Protein AF-A0A2V8TYP2-F1 (afdb_monomer)

Secondary structure (DSSP, 8-state):
-EEEEEETTTEEEEEEEEE---EE-S-BTT-SS--B--S-TT-GGGG-EE-TT--SEEEEEEEEE------SSHHHHHHHSSEEEEEEEEEEPPPEE--EESS-SSS-TTSTTTPPPTTPPTT-EEPPPEEEEEEEEEEE---BTTTBEEEEEEEEESTT----B--B--EE---TTS--PPPSSPPBPS-B----EEEEEEEEE-

Mean predicted aligned error: 6.51 Å

Structure (mmCIF, N/CA/C/O backbone):
data_AF-A0A2V8TYP2-F1
#
_entry.id   AF-A0A2V8TYP2-F1
#
loop_
_atom_site.group_PDB
_atom_site.id
_atom_site.type_symbol
_atom_site.label_atom_id
_atom_site.label_alt_id
_atom_site.label_comp_id
_atom_site.label_asym_id
_atom_site.label_entity_id
_atom_site.label_seq_id
_atom_site.pdbx_PDB_ins_code
_atom_site.Cartn_x
_atom_site.Cartn_y
_atom_site.Cartn_z
_atom_site.occupancy
_atom_site.B_iso_or_equiv
_atom_site.auth_seq_id
_atom_site.auth_comp_id
_atom_site.auth_asym_id
_atom_site.auth_atom_id
_atom_site.pdbx_PDB_model_num
ATOM 1 N N . MET A 1 1 ? -15.768 2.324 -6.233 1.00 86.31 1 MET A N 1
ATOM 2 C CA . MET A 1 1 ? -16.896 1.769 -5.458 1.00 86.31 1 MET A CA 1
ATOM 3 C C . MET A 1 1 ? -16.623 2.028 -3.995 1.00 86.31 1 MET A C 1
ATOM 5 O O . MET A 1 1 ? -15.528 1.721 -3.548 1.00 86.31 1 MET A O 1
ATOM 9 N N . ASN A 1 2 ? -17.585 2.591 -3.272 1.00 93.00 2 ASN A N 1
ATOM 10 C CA . ASN A 1 2 ? -17.434 2.884 -1.850 1.00 93.00 2 ASN A CA 1
ATOM 11 C C . ASN A 1 2 ? -18.537 2.160 -1.080 1.00 93.00 2 ASN A C 1
ATOM 13 O O . ASN A 1 2 ? -19.684 2.130 -1.524 1.00 93.00 2 ASN A O 1
ATOM 17 N N . PHE A 1 3 ? -18.179 1.584 0.057 1.00 94.69 3 PHE A N 1
ATOM 18 C CA . PHE A 1 3 ? -19.072 0.902 0.976 1.00 94.69 3 PHE A CA 1
ATOM 19 C C . PHE A 1 3 ? -18.842 1.459 2.372 1.00 94.69 3 PHE A C 1
ATOM 21 O O . PHE A 1 3 ? -17.707 1.558 2.825 1.00 94.69 3 PHE A O 1
ATOM 28 N N . GLN A 1 4 ? -19.920 1.790 3.067 1.00 94.25 4 GLN A N 1
ATOM 29 C CA . GLN A 1 4 ? -19.863 2.189 4.461 1.00 94.25 4 GLN A CA 1
ATOM 30 C C . GLN A 1 4 ? -21.059 1.595 5.182 1.00 94.25 4 GLN A C 1
ATOM 32 O O . GLN A 1 4 ? -22.190 1.668 4.699 1.00 94.25 4 GLN A O 1
ATOM 37 N N . HIS A 1 5 ? -20.814 1.023 6.353 1.00 93.62 5 HIS A N 1
ATOM 38 C CA . HIS A 1 5 ? -21.872 0.486 7.184 1.00 93.62 5 HIS A CA 1
ATOM 39 C C . HIS A 1 5 ? -21.576 0.711 8.661 1.00 93.62 5 HIS A C 1
ATOM 41 O O . HIS A 1 5 ? -20.457 0.498 9.133 1.00 93.62 5 HIS A O 1
ATOM 47 N N . ARG A 1 6 ? -22.606 1.143 9.391 1.00 91.31 6 ARG A N 1
ATOM 48 C CA . ARG A 1 6 ? -22.563 1.385 10.830 1.00 91.31 6 ARG A CA 1
ATOM 49 C C . ARG A 1 6 ? -23.636 0.547 11.504 1.00 91.31 6 ARG A C 1
ATOM 51 O O . ARG A 1 6 ? -24.822 0.766 11.271 1.00 91.31 6 ARG A O 1
ATOM 58 N N . TRP A 1 7 ? -23.223 -0.372 12.364 1.00 91.25 7 TRP A N 1
ATOM 59 C CA . TRP A 1 7 ? -24.144 -1.130 13.202 1.00 91.25 7 TRP A CA 1
ATOM 60 C C . TRP A 1 7 ? -24.435 -0.359 14.489 1.00 91.25 7 TRP A C 1
ATOM 62 O O . TRP A 1 7 ? -23.586 0.364 15.011 1.00 91.25 7 TRP A O 1
ATOM 72 N N . SER A 1 8 ? -25.627 -0.561 15.049 1.00 80.44 8 SER A N 1
ATOM 73 C CA . SER A 1 8 ? -26.085 0.115 1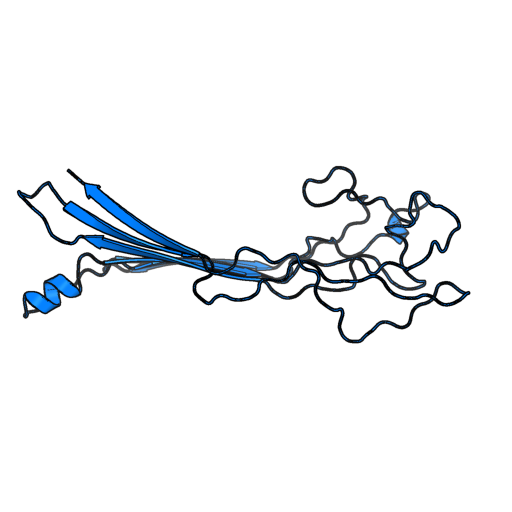6.271 1.00 80.44 8 SER A CA 1
ATOM 74 C C . SER A 1 8 ? -25.297 -0.244 17.537 1.00 80.44 8 SER A C 1
ATOM 76 O O . SER A 1 8 ? -25.424 0.451 18.535 1.00 80.44 8 SER A O 1
ATOM 78 N N . ARG A 1 9 ? -24.479 -1.304 17.509 1.00 83.50 9 ARG A N 1
ATOM 79 C CA . ARG A 1 9 ? -23.705 -1.809 18.661 1.00 83.50 9 ARG A CA 1
ATOM 80 C C . ARG A 1 9 ? -22.209 -1.484 18.589 1.00 83.50 9 ARG A C 1
ATOM 82 O O . ARG A 1 9 ? -21.388 -2.300 18.993 1.00 83.50 9 ARG A O 1
ATOM 89 N N . GLY A 1 10 ? -21.874 -0.327 18.016 1.00 83.75 10 GLY A N 1
ATOM 90 C CA . GLY A 1 10 ? -20.510 0.210 18.027 1.00 83.75 10 GLY A CA 1
ATOM 91 C C . GLY A 1 10 ? -19.549 -0.407 17.008 1.00 83.75 10 GLY A C 1
ATOM 92 O O . GLY A 1 10 ? -18.340 -0.371 17.201 1.00 83.75 10 GLY A O 1
ATOM 93 N N . TYR A 1 11 ? -20.063 -0.936 15.897 1.00 93.06 11 TYR A N 1
ATOM 94 C CA . TYR A 1 11 ? -19.236 -1.383 14.773 1.00 93.06 11 TYR A CA 1
ATOM 95 C C . TYR A 1 11 ? -19.391 -0.402 13.610 1.00 93.06 11 TYR A C 1
ATOM 97 O O . TYR A 1 11 ? -20.511 -0.045 13.232 1.00 93.06 11 TYR A O 1
ATOM 105 N N . LEU A 1 12 ? -18.279 0.017 13.020 1.00 95.25 12 LEU A N 1
ATOM 106 C CA . LEU A 1 12 ? -18.233 0.838 11.817 1.00 95.25 12 LEU A CA 1
ATOM 107 C C . LEU A 1 12 ? -17.219 0.232 10.856 1.00 95.25 12 LEU A C 1
ATOM 109 O O . LEU A 1 12 ? -16.080 0.010 11.246 1.00 95.25 12 LEU A O 1
ATOM 113 N N . ILE A 1 13 ? -17.614 0.016 9.606 1.00 96.38 13 ILE A N 1
ATOM 114 C CA . ILE A 1 13 ? -16.709 -0.390 8.528 1.00 96.38 13 ILE A CA 1
ATOM 115 C C . ILE A 1 13 ? -16.894 0.566 7.354 1.00 96.38 13 ILE A C 1
ATOM 117 O O . ILE A 1 13 ? -18.020 0.901 6.984 1.00 96.38 13 ILE A O 1
ATOM 121 N N . SER A 1 14 ? -15.783 0.986 6.763 1.00 97.38 14 SER A N 1
ATOM 122 C CA . SER A 1 14 ? -15.715 1.703 5.498 1.00 97.38 14 SER A CA 1
ATOM 123 C C . SER A 1 14 ? -14.713 1.005 4.583 1.00 97.38 14 SER A C 1
ATOM 125 O O . SER A 1 14 ? -13.660 0.554 5.028 1.00 97.38 14 SER A O 1
ATOM 127 N N . ALA A 1 15 ? -15.039 0.891 3.305 1.00 97.44 15 ALA A N 1
ATOM 128 C CA . ALA A 1 15 ? -14.164 0.326 2.295 1.00 97.44 15 ALA A CA 1
ATOM 129 C C . ALA A 1 15 ? -14.330 1.086 0.979 1.00 97.44 15 ALA A C 1
ATOM 131 O O . ALA A 1 15 ? -15.448 1.314 0.518 1.00 97.44 15 ALA A O 1
ATOM 132 N N . SER A 1 16 ? -13.214 1.429 0.350 1.00 97.88 16 SER A N 1
ATOM 133 C CA . SER A 1 16 ? -13.172 2.114 -0.937 1.00 97.88 16 SER A CA 1
ATOM 134 C C . SER A 1 16 ? -12.303 1.316 -1.891 1.00 97.88 16 SER A C 1
ATOM 136 O O . SER A 1 16 ? -11.118 1.117 -1.636 1.00 97.88 16 SER A O 1
ATOM 138 N N . TYR A 1 17 ? -12.898 0.863 -2.988 1.00 97.50 17 TYR A N 1
ATOM 139 C CA . TYR A 1 17 ? -12.209 0.179 -4.073 1.00 97.50 17 TYR A CA 1
ATOM 140 C C . TYR A 1 17 ? -12.184 1.057 -5.319 1.00 97.50 17 TYR A C 1
ATOM 142 O O . TYR A 1 17 ? -13.233 1.483 -5.813 1.00 97.50 17 TYR A O 1
ATOM 150 N N . THR A 1 18 ? -10.998 1.269 -5.865 1.00 97.38 18 THR A N 1
ATOM 151 C CA . THR A 1 18 ? -10.779 1.998 -7.107 1.00 97.38 18 THR A CA 1
ATOM 152 C C . THR A 1 18 ? -10.118 1.069 -8.108 1.00 97.38 18 THR A C 1
ATOM 154 O O . THR A 1 18 ? -9.107 0.433 -7.808 1.00 97.38 18 THR A O 1
ATOM 157 N N . TRP A 1 19 ? -10.698 1.026 -9.305 1.00 97.06 19 TRP A N 1
ATOM 158 C CA . TRP A 1 19 ? -10.029 0.506 -10.483 1.00 97.06 19 TRP A CA 1
ATOM 159 C C . TRP A 1 19 ? -9.635 1.676 -11.376 1.00 97.06 19 TRP A C 1
ATOM 161 O O . TRP A 1 19 ? -10.455 2.563 -11.627 1.00 97.06 19 TRP A O 1
ATOM 171 N N . SER A 1 20 ? -8.388 1.699 -11.823 1.00 95.62 20 SER A N 1
ATOM 172 C CA . SER A 1 20 ? -7.877 2.730 -12.723 1.00 95.62 20 SER A CA 1
ATOM 173 C C . SER A 1 20 ? -6.834 2.144 -13.667 1.00 95.62 20 SER A C 1
ATOM 175 O O . SER A 1 20 ? -6.385 1.014 -13.513 1.00 95.62 20 SER A O 1
ATOM 177 N N . HIS A 1 21 ? -6.465 2.892 -14.696 1.00 94.75 21 HIS A N 1
ATOM 178 C CA . HIS A 1 21 ? -5.318 2.550 -15.517 1.00 94.75 21 HIS A CA 1
ATOM 179 C C . HIS A 1 21 ? -4.696 3.841 -16.021 1.00 94.75 21 HIS A C 1
ATOM 181 O O . HIS A 1 21 ? -5.390 4.653 -16.636 1.00 94.75 21 HIS A O 1
ATOM 187 N N . SER A 1 22 ? -3.415 4.051 -15.731 1.00 92.00 22 SER A N 1
ATOM 188 C CA . SER A 1 22 ? -2.692 5.244 -16.159 1.00 92.00 22 SER A CA 1
ATOM 189 C C . SER A 1 22 ? -1.645 4.912 -17.216 1.00 92.00 22 SER A C 1
ATOM 191 O O . SER A 1 22 ? -0.834 3.995 -17.081 1.00 92.00 22 SER A O 1
ATOM 193 N N . ILE A 1 23 ? -1.678 5.711 -18.279 1.00 91.62 23 ILE A N 1
ATOM 194 C CA . ILE A 1 23 ? -0.730 5.721 -19.389 1.00 91.62 23 ILE A CA 1
ATOM 195 C C . ILE A 1 23 ? -0.120 7.120 -19.410 1.00 91.62 23 ILE A C 1
ATOM 197 O O . ILE A 1 23 ? -0.825 8.105 -19.190 1.00 91.62 23 ILE A O 1
ATOM 201 N N . SER A 1 24 ? 1.175 7.214 -19.671 1.00 87.81 24 SER A N 1
ATOM 202 C CA . SER A 1 24 ? 1.887 8.480 -19.809 1.00 87.81 24 SER A CA 1
ATOM 203 C C . SER A 1 24 ? 2.855 8.396 -20.996 1.00 87.81 24 SER A C 1
ATOM 205 O O . SER A 1 24 ? 3.262 7.315 -21.413 1.00 87.81 24 SER A O 1
ATOM 207 N N . ASP A 1 25 ? 3.189 9.550 -21.560 1.00 85.56 25 ASP A N 1
ATOM 208 C CA . ASP A 1 25 ? 4.255 9.770 -22.547 1.00 85.56 25 ASP A CA 1
ATOM 209 C C . ASP A 1 25 ? 5.163 10.947 -22.127 1.00 85.56 25 ASP A C 1
ATOM 211 O O . ASP A 1 25 ? 5.898 11.528 -22.932 1.00 85.56 25 ASP A O 1
ATOM 215 N N . ALA A 1 26 ? 5.013 11.382 -20.872 1.00 75.88 26 ALA A N 1
ATOM 216 C CA . ALA A 1 26 ? 5.687 12.536 -20.309 1.00 75.88 26 ALA A CA 1
ATOM 217 C C . ALA A 1 26 ? 6.990 12.119 -19.614 1.00 75.88 26 ALA A C 1
ATOM 219 O O . ALA A 1 26 ? 7.093 10.966 -19.179 1.00 75.88 26 ALA A O 1
ATOM 220 N N . PRO A 1 27 ? 7.966 13.041 -19.506 1.00 68.94 27 PRO A N 1
ATOM 221 C CA . PRO A 1 27 ? 9.117 12.856 -18.638 1.00 68.94 27 PRO A CA 1
ATOM 222 C C . PRO A 1 27 ? 8.655 12.901 -17.185 1.00 68.94 27 PRO A C 1
ATOM 224 O O . PRO A 1 27 ? 7.922 13.817 -16.812 1.00 68.94 27 PRO A O 1
ATOM 227 N N . ASP A 1 28 ? 9.165 12.000 -16.356 1.00 69.94 28 ASP A N 1
ATOM 228 C CA . ASP A 1 28 ? 8.983 12.054 -14.905 1.00 69.94 28 ASP A CA 1
ATOM 229 C C . ASP A 1 28 ? 10.160 12.823 -14.277 1.00 69.94 28 ASP A C 1
ATOM 231 O O . ASP A 1 28 ? 10.821 12.343 -13.363 1.00 69.94 28 ASP A O 1
ATOM 235 N N . VAL A 1 29 ? 10.476 14.009 -14.817 1.00 57.53 29 VAL A N 1
ATOM 236 C CA . VAL A 1 29 ? 11.567 14.894 -14.358 1.00 57.53 29 VAL A CA 1
ATOM 237 C C . VAL A 1 29 ? 11.002 15.886 -13.339 1.00 57.53 29 VAL A C 1
ATOM 239 O O . VAL A 1 29 ? 10.007 16.554 -13.617 1.00 57.53 29 VAL A O 1
ATOM 242 N N . ASN A 1 30 ? 11.644 16.019 -12.173 1.00 58.16 30 ASN A N 1
ATOM 243 C CA . ASN A 1 30 ? 11.176 16.832 -11.033 1.00 58.16 30 ASN A CA 1
ATOM 244 C C . ASN A 1 30 ? 9.807 16.425 -10.448 1.00 58.16 30 ASN A C 1
ATOM 246 O O . ASN A 1 30 ? 9.101 17.266 -9.885 1.00 58.16 30 ASN A O 1
ATOM 250 N N . SER A 1 31 ? 9.413 15.156 -10.564 1.00 63.22 31 SER A N 1
ATOM 251 C CA . SER A 1 31 ? 8.238 14.656 -9.845 1.00 63.22 31 SER A CA 1
ATOM 252 C C . SER A 1 31 ? 8.618 14.255 -8.411 1.00 63.22 31 SER A C 1
ATOM 254 O O . SER A 1 31 ? 9.772 13.936 -8.131 1.00 63.22 31 SER A O 1
ATOM 256 N N . PHE A 1 32 ? 7.655 14.273 -7.482 1.00 57.03 32 PHE A N 1
ATOM 257 C CA . PHE A 1 32 ? 7.886 13.821 -6.099 1.00 57.03 32 PHE A CA 1
ATOM 258 C C . PHE A 1 32 ? 8.288 12.340 -6.015 1.00 57.03 32 PHE A C 1
ATOM 260 O O . PHE A 1 32 ? 8.939 11.937 -5.056 1.00 57.03 32 PHE A O 1
ATOM 267 N N . GLU A 1 33 ? 7.892 11.546 -7.010 1.00 54.97 33 GLU A N 1
ATOM 268 C CA . GLU A 1 33 ? 8.074 10.094 -7.045 1.00 54.97 33 GLU A CA 1
ATOM 269 C C . GLU A 1 33 ? 9.351 9.702 -7.822 1.00 54.97 33 GLU A C 1
ATOM 271 O O . GLU A 1 33 ? 10.007 8.727 -7.461 1.00 54.97 33 GLU A O 1
ATOM 276 N N . GLN A 1 34 ? 9.745 10.468 -8.857 1.00 62.59 34 GLN A N 1
ATOM 277 C CA . GLN A 1 34 ? 10.917 10.206 -9.707 1.00 62.59 34 GLN A CA 1
ATOM 278 C C . GLN A 1 34 ? 11.522 11.443 -10.397 1.00 62.59 34 GLN A C 1
ATOM 280 O O . GLN A 1 34 ? 10.891 12.491 -10.542 1.00 62.59 34 GLN A O 1
ATOM 285 N N . ASN A 1 35 ? 12.767 11.277 -10.860 1.00 67.88 35 ASN A N 1
ATOM 286 C CA . ASN A 1 35 ? 13.482 12.233 -11.702 1.00 67.88 35 ASN A CA 1
ATOM 287 C C . ASN A 1 35 ? 14.133 11.529 -12.909 1.00 67.88 35 ASN A C 1
ATOM 289 O O . ASN A 1 35 ? 15.358 11.412 -12.979 1.00 67.88 35 ASN A O 1
ATOM 293 N N . LEU A 1 36 ? 13.314 10.991 -13.816 1.00 71.75 36 LEU A N 1
ATOM 294 C CA . LEU A 1 36 ? 13.760 10.235 -14.991 1.00 71.75 36 LEU A CA 1
ATOM 295 C C . LEU A 1 36 ? 13.442 10.981 -16.293 1.00 71.75 36 LEU A C 1
ATOM 297 O O . LEU A 1 36 ? 12.315 11.420 -16.524 1.00 71.75 36 LEU A O 1
ATOM 301 N N . ALA A 1 37 ? 14.453 11.107 -17.155 1.00 75.38 37 ALA A N 1
ATOM 302 C CA . ALA A 1 37 ? 14.307 11.670 -18.492 1.00 75.38 37 ALA A CA 1
ATOM 303 C C . ALA A 1 37 ? 13.577 10.704 -19.446 1.00 75.38 37 ALA A C 1
ATOM 305 O O . ALA A 1 37 ? 13.492 9.502 -19.200 1.00 75.38 37 ALA A O 1
ATOM 306 N N . ILE A 1 38 ? 13.067 11.249 -20.551 1.00 77.81 38 ILE A N 1
ATOM 307 C CA . ILE A 1 38 ? 12.591 10.473 -21.707 1.00 77.81 38 ILE A CA 1
ATOM 308 C C . ILE A 1 38 ? 13.817 9.917 -22.447 1.00 77.81 38 ILE A C 1
ATOM 310 O O . ILE A 1 38 ? 14.833 10.606 -22.541 1.00 77.81 38 ILE A O 1
ATOM 314 N N . GLU A 1 39 ? 13.731 8.689 -22.963 1.00 79.81 39 GLU A N 1
ATOM 315 C CA . GLU A 1 39 ? 14.832 8.045 -23.692 1.00 79.81 39 GLU A CA 1
ATOM 316 C C . GLU A 1 39 ? 15.055 8.704 -25.058 1.00 79.81 39 GLU A C 1
ATOM 318 O O . GLU A 1 39 ? 16.195 8.951 -25.449 1.00 79.81 39 GLU A O 1
ATOM 323 N N . ASP A 1 40 ? 13.970 9.016 -25.774 1.00 78.56 40 ASP A N 1
ATOM 324 C CA . ASP A 1 40 ? 14.010 9.694 -27.073 1.00 78.56 40 ASP A CA 1
ATOM 325 C C . ASP A 1 40 ? 13.347 11.090 -27.016 1.00 78.56 40 ASP A C 1
ATOM 327 O O . ASP A 1 40 ? 12.118 11.208 -27.111 1.00 78.56 40 ASP A O 1
ATOM 331 N N . PRO A 1 41 ? 14.131 12.183 -26.926 1.00 75.56 41 PRO A N 1
ATOM 332 C CA . PRO A 1 41 ? 13.588 13.539 -26.871 1.00 75.56 41 PRO A CA 1
ATOM 333 C C . PRO A 1 41 ? 12.965 13.993 -28.199 1.00 75.56 41 PRO A C 1
ATOM 335 O O . PRO A 1 41 ? 12.236 14.985 -28.223 1.00 75.56 41 PRO A O 1
ATOM 338 N N . THR A 1 42 ? 13.229 13.294 -29.309 1.00 81.50 42 THR A N 1
ATOM 339 C CA . THR A 1 42 ? 12.709 13.663 -30.633 1.00 81.50 42 THR A CA 1
ATOM 340 C C . THR A 1 42 ? 11.259 13.228 -30.832 1.00 81.50 42 THR A C 1
ATOM 342 O O . THR A 1 42 ? 10.553 13.797 -31.665 1.00 81.50 42 THR A O 1
ATOM 345 N N . SER A 1 43 ? 10.778 12.247 -30.058 1.00 83.00 43 SER A N 1
ATOM 346 C CA . SER A 1 43 ? 9.408 11.750 -30.169 1.00 83.00 43 SER A CA 1
ATOM 347 C C . SER A 1 43 ? 8.907 11.123 -28.868 1.00 83.00 43 SER A C 1
ATOM 349 O O . SER A 1 43 ? 9.079 9.930 -28.625 1.00 83.00 43 SER A O 1
ATOM 351 N N . ARG A 1 44 ? 8.111 11.886 -28.113 1.00 81.00 44 ARG A N 1
ATOM 352 C CA . ARG A 1 44 ? 7.447 11.431 -26.875 1.00 81.00 44 ARG A CA 1
ATOM 353 C C . ARG A 1 44 ? 6.573 10.191 -27.048 1.00 81.00 44 ARG A C 1
ATOM 355 O O . ARG A 1 44 ? 6.486 9.361 -26.152 1.00 81.00 44 ARG A O 1
ATOM 362 N N . LEU A 1 45 ? 5.961 10.026 -28.222 1.00 84.75 45 LEU A N 1
ATOM 363 C CA . LEU A 1 45 ? 5.105 8.873 -28.514 1.00 84.75 45 LEU A CA 1
ATOM 364 C C . LEU A 1 45 ? 5.856 7.534 -28.468 1.00 84.75 45 LEU A C 1
ATOM 366 O O . LEU A 1 45 ? 5.214 6.503 -28.293 1.00 84.75 45 LEU A O 1
ATOM 370 N N . ARG A 1 46 ? 7.191 7.537 -28.600 1.00 81.19 46 ARG A N 1
ATOM 371 C CA . ARG A 1 46 ? 8.017 6.325 -28.473 1.00 81.19 46 ARG A CA 1
ATOM 372 C C . ARG A 1 46 ? 8.112 5.833 -27.033 1.00 81.19 46 ARG A C 1
ATOM 374 O O . ARG A 1 46 ? 8.226 4.633 -26.821 1.00 81.19 46 ARG A O 1
ATOM 381 N N . ASP A 1 47 ? 7.969 6.743 -26.074 1.00 81.81 47 ASP A N 1
ATOM 382 C CA . ASP A 1 47 ? 7.938 6.437 -24.645 1.00 81.81 47 ASP A CA 1
ATOM 383 C C . ASP A 1 47 ? 6.511 6.426 -24.080 1.00 81.81 47 ASP A C 1
ATOM 385 O O . ASP A 1 47 ? 6.321 6.338 -22.866 1.00 81.81 47 ASP A O 1
ATOM 389 N N . ARG A 1 48 ? 5.488 6.457 -24.951 1.00 89.31 48 ARG A N 1
ATOM 390 C CA . ARG A 1 48 ? 4.098 6.271 -24.537 1.00 89.31 48 ARG A CA 1
ATOM 391 C C . ARG A 1 48 ? 3.898 4.843 -24.054 1.00 89.31 48 ARG A C 1
ATOM 393 O O . ARG A 1 48 ? 3.919 3.891 -24.832 1.00 89.31 48 ARG A O 1
ATOM 400 N N . GLY A 1 49 ? 3.596 4.711 -22.777 1.00 89.38 49 GLY A N 1
ATOM 401 C CA . GLY A 1 49 ? 3.338 3.431 -22.155 1.00 89.38 49 GLY A CA 1
ATOM 402 C C . GLY A 1 49 ? 2.561 3.598 -20.871 1.00 89.38 49 GLY A C 1
ATOM 403 O O . GLY A 1 49 ? 2.015 4.655 -20.562 1.00 89.38 49 GLY A O 1
ATOM 404 N N . ASN A 1 50 ? 2.532 2.522 -20.115 1.00 91.62 50 ASN A N 1
ATOM 405 C CA . ASN A 1 50 ? 2.149 2.556 -18.722 1.00 91.62 50 ASN A CA 1
ATOM 406 C C . ASN A 1 50 ? 2.839 3.708 -17.964 1.00 91.62 50 ASN A C 1
ATOM 408 O O . ASN A 1 50 ? 3.929 4.147 -18.331 1.00 91.62 50 ASN A O 1
ATOM 412 N N . SER A 1 51 ? 2.170 4.239 -16.945 1.00 88.56 51 SER A N 1
ATOM 413 C CA . SER A 1 51 ? 2.800 5.153 -15.990 1.00 88.56 51 SER A CA 1
ATOM 414 C C . SER A 1 51 ? 3.384 4.360 -14.827 1.00 88.56 51 SER A C 1
ATOM 416 O O . SER A 1 51 ? 2.814 3.348 -14.417 1.00 88.56 51 SER A O 1
ATOM 418 N N . ILE A 1 52 ? 4.473 4.849 -14.244 1.00 85.62 52 ILE A N 1
ATOM 419 C CA . ILE A 1 52 ? 5.131 4.171 -13.132 1.00 85.62 52 ILE A CA 1
ATOM 420 C C . ILE A 1 52 ? 4.216 3.961 -11.911 1.00 85.62 52 ILE A C 1
ATOM 422 O O . ILE A 1 52 ? 4.209 2.888 -11.312 1.00 85.62 52 ILE A O 1
ATOM 426 N N . VAL A 1 53 ? 3.338 4.924 -11.617 1.00 86.81 53 VAL A N 1
ATOM 427 C CA . VAL A 1 53 ? 2.358 4.869 -10.511 1.00 86.81 53 VAL A CA 1
ATOM 428 C C . VAL A 1 53 ? 1.033 4.198 -10.900 1.00 86.81 53 VAL A C 1
ATOM 430 O O . VAL A 1 53 ? -0.000 4.371 -10.248 1.00 86.81 53 VAL A O 1
ATOM 433 N N . ASN A 1 54 ? 1.006 3.455 -12.006 1.00 91.62 54 ASN A N 1
ATOM 434 C CA . ASN A 1 54 ? -0.186 2.739 -12.442 1.00 91.62 54 ASN A CA 1
ATOM 435 C C . ASN A 1 54 ? -0.480 1.559 -11.512 1.00 91.62 54 ASN A C 1
ATOM 437 O O . ASN A 1 54 ? 0.086 0.469 -11.662 1.00 91.62 54 ASN A O 1
ATOM 441 N N . ARG A 1 55 ? -1.429 1.764 -10.596 1.00 93.31 55 ARG A N 1
ATOM 442 C CA . ARG A 1 55 ? -1.961 0.755 -9.671 1.00 93.31 55 ARG A CA 1
ATOM 443 C C . ARG A 1 55 ? -3.409 0.426 -10.039 1.00 93.31 55 ARG A C 1
ATOM 445 O O . ARG A 1 55 ? -4.318 1.088 -9.539 1.00 93.31 55 ARG A O 1
ATOM 452 N N . PRO A 1 56 ? -3.662 -0.587 -10.894 1.00 95.31 56 PRO A N 1
ATOM 453 C CA . PRO A 1 56 ? -4.997 -0.773 -11.438 1.00 95.31 56 PRO A CA 1
ATOM 454 C C . PRO A 1 56 ? -6.050 -1.198 -10.436 1.00 95.31 56 PRO A C 1
ATOM 456 O O . PRO A 1 56 ? -7.235 -1.065 -10.709 1.00 95.31 56 PRO A O 1
ATOM 459 N N . GLN A 1 57 ? -5.636 -1.742 -9.297 1.00 97.31 57 GLN A N 1
ATOM 460 C CA . GLN A 1 57 ? -6.529 -2.110 -8.215 1.00 97.31 57 GLN A CA 1
ATOM 461 C C . GLN A 1 57 ? -6.009 -1.488 -6.930 1.00 97.31 57 GLN A C 1
ATOM 463 O O . GLN A 1 57 ? -4.865 -1.727 -6.546 1.00 97.31 57 GLN A O 1
ATOM 468 N N . ALA A 1 58 ? -6.854 -0.713 -6.262 1.00 96.88 58 ALA A N 1
ATOM 469 C CA . ALA A 1 58 ? -6.553 -0.134 -4.964 1.00 96.88 58 ALA A CA 1
ATOM 470 C C . ALA A 1 58 ? -7.771 -0.268 -4.051 1.00 96.88 58 ALA A C 1
ATOM 472 O O . ALA A 1 58 ? -8.871 0.154 -4.400 1.00 96.88 58 ALA A O 1
ATOM 473 N N . LEU A 1 59 ? -7.567 -0.869 -2.886 1.00 97.69 59 LEU A N 1
ATOM 474 C CA . LEU A 1 59 ? -8.563 -1.099 -1.855 1.00 97.69 59 LEU A CA 1
ATOM 475 C C . LEU A 1 59 ? -8.062 -0.492 -0.547 1.00 97.69 59 LEU A C 1
ATOM 477 O O . LEU A 1 59 ? -7.045 -0.919 -0.002 1.00 97.69 59 LEU A O 1
ATOM 481 N N . THR A 1 60 ? -8.818 0.464 -0.024 1.00 97.69 60 THR A N 1
ATOM 482 C CA . THR A 1 60 ? -8.613 1.007 1.318 1.00 97.69 60 THR A CA 1
ATOM 483 C C . THR A 1 60 ? -9.760 0.560 2.206 1.00 97.69 60 THR A C 1
ATOM 485 O O . THR A 1 60 ? -10.920 0.717 1.833 1.00 97.69 60 THR A O 1
ATOM 488 N N . ILE A 1 61 ? -9.451 0.014 3.378 1.00 97.50 61 ILE A N 1
ATOM 489 C CA . ILE A 1 61 ? -10.434 -0.422 4.374 1.00 97.50 61 ILE A CA 1
ATOM 490 C C . ILE A 1 61 ? -10.149 0.304 5.684 1.00 97.50 61 ILE A C 1
ATOM 492 O O . ILE A 1 61 ? -8.999 0.417 6.097 1.00 97.50 61 ILE A O 1
ATOM 496 N N . SER A 1 62 ? -11.195 0.757 6.364 1.00 97.62 62 SER A N 1
ATOM 497 C CA . SER A 1 62 ? -11.126 1.188 7.753 1.00 97.62 62 SER A CA 1
ATOM 498 C C . SER A 1 62 ? -12.256 0.564 8.561 1.00 97.62 62 SER A C 1
ATOM 500 O O . SER A 1 62 ? -13.387 0.432 8.096 1.00 97.62 62 SER A O 1
ATOM 502 N N . SER A 1 63 ? -11.950 0.140 9.780 1.00 97.19 63 SER A N 1
ATOM 503 C CA . SER A 1 63 ? -12.926 -0.441 10.696 1.00 97.19 63 SER A CA 1
ATOM 504 C C . SER A 1 63 ? -12.681 0.064 12.105 1.00 97.19 63 SER A C 1
ATOM 506 O O . SER A 1 63 ? -11.532 0.187 12.517 1.00 97.19 63 SER A O 1
ATOM 508 N N . VAL A 1 64 ? -13.754 0.342 12.839 1.00 97.12 64 VAL A N 1
ATOM 509 C CA . VAL A 1 64 ? -13.730 0.625 14.275 1.00 97.12 64 VAL A CA 1
ATOM 510 C C . VAL A 1 64 ? -14.741 -0.290 14.948 1.00 97.12 64 VAL A C 1
ATOM 512 O O . VAL A 1 64 ? -15.921 -0.306 14.594 1.00 97.12 64 VAL A O 1
ATOM 515 N N . ILE A 1 65 ? -14.262 -1.068 15.911 1.00 96.50 65 ILE A N 1
ATOM 516 C CA . ILE A 1 65 ? -15.015 -2.082 16.638 1.00 96.50 65 ILE A CA 1
ATOM 517 C C . ILE A 1 65 ? -14.983 -1.717 18.120 1.00 96.50 65 ILE A C 1
ATOM 519 O O . ILE A 1 65 ? -13.966 -1.903 18.783 1.00 96.50 65 ILE A O 1
ATOM 523 N N . ALA A 1 66 ? -16.100 -1.209 18.627 1.00 95.69 66 ALA A N 1
ATOM 524 C CA . ALA A 1 66 ? -16.293 -0.785 20.007 1.00 95.69 66 ALA A CA 1
ATOM 525 C C . ALA A 1 66 ? -17.580 -1.416 20.574 1.00 95.69 66 ALA A C 1
ATOM 527 O O . ALA A 1 66 ? -18.624 -0.768 20.598 1.00 95.69 66 ALA A O 1
ATOM 528 N N . PRO A 1 67 ? -17.555 -2.708 20.950 1.00 92.12 67 PRO A N 1
ATOM 529 C CA . PRO A 1 67 ? -18.758 -3.441 21.325 1.00 92.12 67 PRO A CA 1
ATOM 530 C C . PRO A 1 67 ? -19.443 -2.864 22.567 1.00 92.12 67 PRO A C 1
ATOM 532 O O . PRO A 1 67 ? -18.807 -2.625 23.593 1.00 92.12 67 PRO A O 1
ATOM 535 N N . GLU A 1 68 ? -20.768 -2.763 22.485 1.00 91.19 68 GLU A N 1
ATOM 536 C CA . GLU A 1 68 ? -21.651 -2.470 23.614 1.00 91.19 68 GLU A CA 1
ATOM 537 C C . GLU A 1 68 ? -22.577 -3.666 23.868 1.00 91.19 68 GLU A C 1
ATOM 539 O O . GLU A 1 68 ? -23.542 -3.911 23.133 1.00 91.19 68 GLU A O 1
ATOM 544 N N . VAL A 1 69 ? -22.269 -4.450 24.903 1.00 91.69 69 VAL A N 1
ATOM 545 C CA . VAL A 1 69 ? -23.003 -5.673 25.260 1.00 91.69 69 VAL A CA 1
ATOM 546 C C . VAL A 1 69 ? -23.491 -5.633 26.702 1.00 91.69 69 VAL A C 1
ATOM 548 O O . VAL A 1 69 ? -22.882 -5.010 27.567 1.00 91.69 69 VAL A O 1
ATOM 551 N N . LYS A 1 70 ? -24.600 -6.328 26.969 1.00 92.81 70 LYS A N 1
ATOM 552 C CA . LYS A 1 70 ? -25.126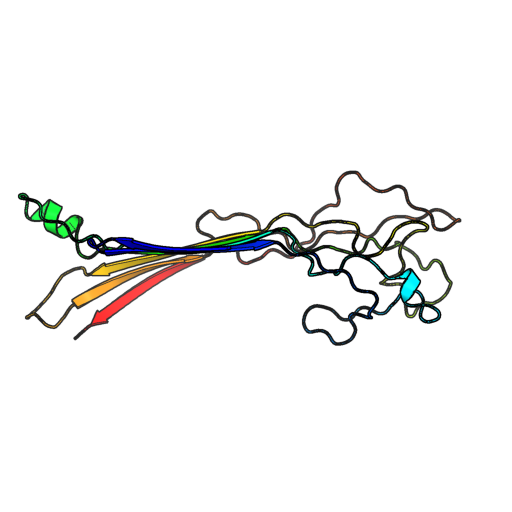 -6.549 28.320 1.00 92.81 70 LYS A CA 1
ATOM 553 C C . LYS A 1 70 ? -25.041 -8.038 28.627 1.00 92.81 70 LYS A C 1
ATOM 555 O O . LYS A 1 70 ? -25.743 -8.825 28.000 1.00 92.81 70 LYS A O 1
ATOM 560 N N . LEU A 1 71 ? -24.157 -8.403 29.550 1.00 93.38 71 LEU A N 1
ATOM 561 C CA . LEU A 1 71 ? -23.968 -9.776 30.021 1.00 93.38 71 LEU A CA 1
ATOM 562 C C . LEU A 1 71 ? -24.309 -9.870 31.512 1.00 93.38 71 LEU A C 1
ATOM 564 O O . LEU A 1 71 ? -23.981 -8.960 32.274 1.00 93.38 71 LEU A O 1
ATOM 568 N N . ASP A 1 72 ? -24.900 -10.989 31.935 1.00 95.62 72 ASP A N 1
ATOM 569 C CA . ASP A 1 72 ? -25.314 -11.202 33.332 1.00 95.62 72 ASP A CA 1
ATOM 570 C C . ASP A 1 72 ? -24.116 -11.291 34.291 1.00 95.62 72 ASP A C 1
ATOM 572 O O . ASP A 1 72 ? -24.158 -10.826 35.432 1.00 95.62 72 ASP A O 1
ATOM 576 N N . ASN A 1 73 ? -22.999 -11.855 33.821 1.00 94.56 73 ASN A N 1
ATOM 577 C CA . ASN A 1 73 ? -21.766 -11.925 34.594 1.00 94.56 73 ASN A CA 1
ATOM 578 C C . ASN A 1 73 ? -21.029 -10.579 34.543 1.00 94.56 73 ASN A C 1
ATOM 580 O O . ASN A 1 73 ? -20.508 -10.188 33.498 1.00 94.56 73 ASN A O 1
ATOM 584 N N . ARG A 1 74 ? -20.909 -9.910 35.698 1.00 90.00 74 ARG A N 1
ATOM 585 C CA . ARG A 1 74 ? -20.224 -8.612 35.835 1.00 90.00 74 ARG A CA 1
ATOM 586 C C . ARG A 1 74 ? -18.797 -8.607 35.286 1.00 90.00 74 ARG A C 1
ATOM 588 O O . ARG A 1 74 ? -18.406 -7.631 34.649 1.00 90.00 74 ARG A O 1
ATOM 595 N N . PHE A 1 75 ? -18.028 -9.669 35.521 1.00 89.25 75 PHE A N 1
ATOM 596 C CA . PHE A 1 75 ? -16.650 -9.763 35.039 1.00 89.25 75 PHE A CA 1
ATOM 597 C C . PHE A 1 75 ? -16.605 -9.854 33.512 1.00 89.25 75 PHE A C 1
ATOM 599 O O . PHE A 1 75 ? -15.901 -9.076 32.871 1.00 89.25 75 PHE A O 1
ATOM 606 N N . LEU A 1 76 ? -17.413 -10.740 32.919 1.00 92.06 76 LEU A N 1
ATOM 607 C CA . LEU A 1 76 ? -17.493 -10.874 31.461 1.00 92.06 76 LEU A CA 1
ATOM 608 C C . LEU A 1 76 ? -18.045 -9.605 30.808 1.00 92.06 76 LEU A C 1
ATOM 610 O O . LEU A 1 76 ? -17.528 -9.176 29.782 1.00 92.06 76 LEU A O 1
ATOM 614 N N . ASN A 1 77 ? -19.033 -8.961 31.432 1.00 91.88 77 ASN A N 1
ATOM 615 C CA . ASN A 1 77 ? -19.579 -7.690 30.972 1.00 91.88 77 ASN A CA 1
ATOM 616 C C . ASN A 1 77 ? -18.493 -6.604 30.924 1.00 91.88 77 ASN A C 1
ATOM 618 O O . ASN A 1 77 ? -18.365 -5.889 29.935 1.00 91.88 77 ASN A O 1
ATOM 622 N N . ARG A 1 78 ? -17.656 -6.508 31.963 1.00 88.00 78 ARG A N 1
ATOM 623 C CA . ARG A 1 78 ? -16.532 -5.559 32.024 1.00 88.00 78 ARG A CA 1
ATOM 624 C C . ARG A 1 78 ? -15.416 -5.900 31.035 1.00 88.00 78 ARG A C 1
ATOM 626 O O . ARG A 1 78 ? -14.730 -4.997 30.558 1.00 88.00 78 ARG A O 1
ATOM 633 N N . LEU A 1 79 ? -15.179 -7.185 30.782 1.00 89.50 79 LEU A N 1
ATOM 634 C CA . LEU A 1 79 ? -14.160 -7.633 29.840 1.00 89.50 79 LEU A CA 1
ATOM 635 C C . LEU A 1 79 ? -14.579 -7.352 28.398 1.00 89.50 79 LEU A C 1
ATOM 637 O O . LEU A 1 79 ? -13.741 -6.896 27.628 1.00 89.50 79 LEU A O 1
ATOM 641 N N . ALA A 1 80 ? -15.848 -7.591 28.062 1.00 90.81 80 ALA A N 1
ATOM 642 C CA . ALA A 1 80 ? -16.387 -7.421 26.718 1.00 90.81 80 ALA A CA 1
ATOM 643 C C . ALA A 1 80 ? -16.574 -5.948 26.320 1.00 90.81 80 ALA A C 1
ATOM 645 O O . ALA A 1 80 ? -16.308 -5.598 25.174 1.00 90.81 80 ALA A O 1
ATOM 646 N N . ASN A 1 81 ? -16.978 -5.088 27.257 1.00 92.12 81 ASN A N 1
ATOM 647 C CA . ASN A 1 81 ? -17.106 -3.647 27.026 1.00 92.12 81 ASN A CA 1
ATOM 648 C C . ASN A 1 81 ? -15.766 -2.907 27.222 1.00 92.12 81 ASN A C 1
ATOM 650 O O . ASN A 1 81 ? -14.798 -3.474 27.734 1.00 92.12 81 ASN A O 1
ATOM 654 N N . ASP A 1 82 ? -15.732 -1.625 26.839 1.00 93.62 82 ASP A N 1
ATOM 655 C CA . ASP A 1 82 ? -14.575 -0.716 26.955 1.00 93.62 82 ASP A CA 1
ATOM 656 C C . ASP A 1 82 ? -13.348 -1.093 26.120 1.00 93.62 82 ASP A C 1
ATOM 658 O O . ASP A 1 82 ? -12.236 -0.632 26.394 1.00 93.62 82 ASP A O 1
ATOM 662 N N . ASN A 1 83 ? -13.557 -1.915 25.098 1.00 95.25 83 ASN A N 1
ATOM 663 C CA . ASN A 1 83 ? -12.569 -2.224 24.080 1.00 95.25 83 ASN A CA 1
ATOM 664 C C . ASN A 1 83 ? -12.889 -1.420 22.831 1.00 95.25 83 ASN A C 1
ATOM 666 O O . ASN A 1 83 ? -14.042 -1.360 22.422 1.00 95.25 83 ASN A O 1
ATOM 670 N N . GLU A 1 84 ? -11.865 -0.874 22.201 1.00 96.25 84 GLU A N 1
ATOM 671 C CA . GLU A 1 84 ? -11.949 -0.265 20.887 1.00 96.25 84 GLU A CA 1
ATOM 672 C C . GLU A 1 84 ? -10.815 -0.831 20.039 1.00 96.25 84 GLU A C 1
ATOM 674 O O . GLU A 1 84 ? -9.641 -0.716 20.391 1.00 96.25 84 GLU A O 1
ATOM 679 N N . LEU A 1 85 ? -11.166 -1.474 18.933 1.00 97.31 85 LEU A N 1
ATOM 680 C CA . LEU A 1 85 ? -10.222 -1.970 17.945 1.00 97.31 85 LEU A CA 1
ATOM 681 C C . LEU A 1 85 ? -10.442 -1.208 16.642 1.00 97.31 85 LEU A C 1
ATOM 683 O O . LEU A 1 85 ? -11.483 -1.349 16.004 1.00 97.31 85 LEU A O 1
ATOM 687 N N . ALA A 1 86 ? -9.453 -0.420 16.248 1.00 97.88 86 ALA A N 1
ATOM 688 C CA . ALA A 1 86 ? -9.386 0.217 14.949 1.00 97.88 86 ALA A CA 1
ATOM 689 C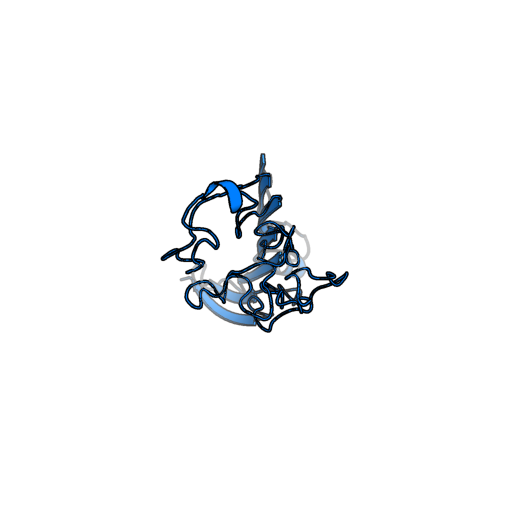 C . ALA A 1 86 ? -8.466 -0.585 14.021 1.00 97.88 86 ALA A C 1
ATOM 691 O O . ALA A 1 86 ? -7.398 -1.042 14.429 1.00 97.88 86 ALA A O 1
ATOM 692 N N . ILE A 1 87 ? -8.882 -0.755 12.770 1.00 97.62 87 ILE A N 1
ATOM 693 C CA . ILE A 1 87 ? -8.133 -1.449 11.721 1.00 97.62 87 ILE A CA 1
ATOM 694 C C . ILE A 1 87 ? -8.088 -0.536 10.503 1.00 97.62 87 ILE A C 1
ATOM 696 O O . ILE A 1 87 ? -9.116 0.014 10.105 1.00 97.62 87 ILE A O 1
ATOM 700 N N . LEU A 1 88 ? -6.914 -0.411 9.896 1.00 97.75 88 LEU A N 1
ATOM 701 C CA . LEU A 1 88 ? -6.698 0.281 8.633 1.00 97.75 88 LEU A CA 1
ATOM 702 C C . LEU A 1 88 ? -5.991 -0.671 7.672 1.00 97.75 88 LEU A C 1
ATOM 704 O O . LEU A 1 88 ? -5.005 -1.302 8.029 1.00 97.75 88 LEU A O 1
ATOM 708 N N . GLY A 1 89 ? -6.509 -0.800 6.458 1.00 97.25 89 GLY A N 1
ATOM 709 C CA . GLY A 1 89 ? -5.941 -1.643 5.415 1.00 97.25 89 GLY A CA 1
ATOM 710 C C . GLY A 1 89 ? -5.707 -0.844 4.143 1.00 97.25 89 GLY A C 1
ATOM 711 O O . GLY A 1 89 ? -6.609 -0.147 3.683 1.00 97.25 89 GLY A O 1
ATOM 712 N N . ASN A 1 90 ? -4.523 -0.982 3.555 1.00 96.12 90 ASN A N 1
ATOM 713 C CA . ASN A 1 90 ? -4.201 -0.538 2.207 1.00 96.12 90 ASN A CA 1
ATOM 714 C C . ASN A 1 90 ? -3.714 -1.748 1.405 1.00 96.12 90 ASN A C 1
ATOM 716 O O . ASN A 1 90 ? -2.670 -2.329 1.699 1.00 96.12 90 ASN A O 1
ATOM 720 N N . ILE A 1 91 ? -4.510 -2.150 0.420 1.00 97.06 91 ILE A N 1
ATOM 721 C CA . ILE A 1 91 ? -4.230 -3.291 -0.445 1.00 97.06 91 ILE A CA 1
ATOM 722 C C . ILE A 1 91 ? -4.251 -2.783 -1.877 1.00 97.06 91 ILE A C 1
ATOM 724 O O . ILE A 1 91 ? -5.276 -2.289 -2.342 1.00 97.06 91 ILE A O 1
ATOM 728 N N . SER A 1 92 ? -3.137 -2.873 -2.590 1.00 96.75 92 SER A N 1
ATOM 729 C CA . SER A 1 92 ? -3.058 -2.335 -3.948 1.00 96.75 92 SER A CA 1
ATOM 730 C C . SER A 1 92 ? -2.125 -3.128 -4.852 1.00 96.75 92 SER A C 1
ATOM 732 O O . SER A 1 92 ? -1.247 -3.861 -4.396 1.00 96.75 92 SER A O 1
ATOM 734 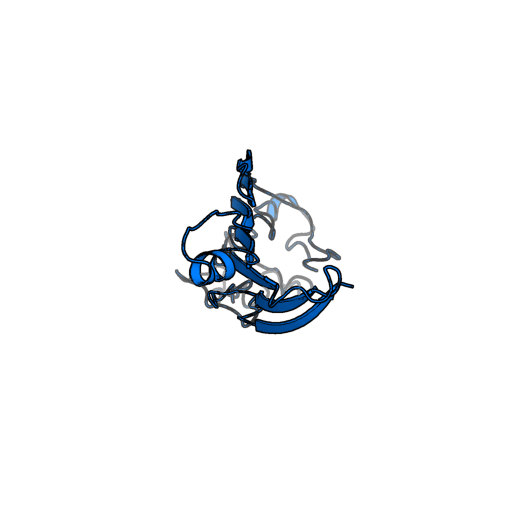N N . SER A 1 93 ? -2.339 -3.007 -6.163 1.00 96.19 93 SER A N 1
ATOM 735 C CA . SER A 1 93 ? -1.362 -3.467 -7.149 1.00 96.19 93 SER A CA 1
ATOM 736 C C . SER A 1 93 ? -0.034 -2.742 -6.948 1.00 96.19 93 SER A C 1
ATOM 738 O O . SER A 1 93 ? -0.030 -1.545 -6.667 1.00 96.19 93 SER A O 1
ATOM 740 N N . GLY A 1 94 ? 1.075 -3.455 -7.137 1.00 92.69 94 GLY A N 1
ATOM 741 C CA . GLY A 1 94 ? 2.403 -2.847 -7.099 1.00 92.69 94 GLY A CA 1
ATOM 742 C C . GLY A 1 94 ? 2.613 -1.850 -8.233 1.00 92.69 94 GLY A C 1
ATOM 743 O O . GLY A 1 94 ? 1.967 -1.953 -9.285 1.00 92.69 94 GLY A O 1
ATOM 744 N N . ASP A 1 95 ? 3.537 -0.919 -8.022 1.00 89.94 95 ASP A N 1
ATOM 745 C CA . ASP A 1 95 ? 3.958 0.042 -9.040 1.00 89.94 95 ASP A CA 1
ATOM 746 C C . ASP A 1 95 ? 4.608 -0.648 -10.233 1.00 89.94 95 ASP A C 1
ATOM 748 O O . ASP A 1 95 ? 5.106 -1.776 -10.147 1.00 89.94 95 ASP A O 1
ATOM 752 N N . GLN A 1 96 ? 4.580 0.025 -11.373 1.00 91.38 96 GLN A N 1
ATOM 753 C CA . GLN A 1 96 ? 5.307 -0.429 -12.547 1.00 91.38 96 GLN A CA 1
ATOM 754 C C . GLN A 1 96 ? 6.741 0.070 -12.487 1.00 91.38 96 GLN A C 1
ATOM 756 O O . GLN A 1 96 ? 7.058 0.976 -11.727 1.00 91.38 96 GLN A O 1
ATOM 761 N N . GLN A 1 97 ? 7.636 -0.579 -13.219 1.00 89.69 97 GLN A N 1
ATOM 762 C CA . GLN A 1 97 ? 9.037 -0.191 -13.275 1.00 89.69 97 GLN A CA 1
ATOM 763 C C . GLN A 1 97 ? 9.548 -0.336 -14.698 1.00 89.69 97 GLN A C 1
ATOM 765 O O . GLN A 1 97 ? 9.115 -1.208 -15.464 1.00 89.69 97 GLN A O 1
ATOM 770 N N . ASN A 1 98 ? 10.489 0.526 -15.047 1.00 89.50 98 ASN A N 1
ATOM 771 C CA . ASN A 1 98 ? 11.128 0.470 -16.340 1.00 89.50 98 ASN A CA 1
ATOM 772 C C . ASN A 1 98 ? 12.207 -0.620 -16.341 1.00 89.50 98 ASN A C 1
ATOM 774 O O . ASN A 1 98 ? 12.989 -0.725 -15.398 1.00 89.50 98 ASN A O 1
ATOM 778 N N . ILE A 1 99 ? 12.257 -1.422 -17.403 1.00 92.62 99 ILE A N 1
ATOM 779 C CA . ILE A 1 99 ? 13.371 -2.346 -17.636 1.00 92.62 99 ILE A CA 1
ATOM 780 C C . ILE A 1 99 ? 14.465 -1.552 -18.337 1.00 92.62 99 ILE A C 1
ATOM 782 O O . ILE A 1 99 ? 14.216 -0.993 -19.402 1.00 92.62 99 ILE A O 1
ATOM 786 N N . THR A 1 100 ? 15.665 -1.511 -17.770 1.00 92.50 100 THR A N 1
ATOM 787 C CA . THR A 1 100 ? 16.771 -0.710 -18.308 1.00 92.50 100 THR A CA 1
ATOM 788 C C . THR A 1 100 ? 17.931 -1.591 -18.750 1.00 92.50 100 THR A C 1
ATOM 790 O O . THR A 1 100 ? 18.158 -2.682 -18.227 1.00 92.50 100 THR A O 1
ATOM 793 N N . ALA A 1 101 ? 18.655 -1.146 -19.770 1.00 93.38 101 ALA A N 1
ATOM 794 C CA . ALA A 1 101 ? 19.845 -1.818 -20.259 1.00 93.38 101 ALA A CA 1
ATOM 795 C C . ALA A 1 101 ? 21.021 -1.597 -19.297 1.00 93.38 101 ALA A C 1
ATOM 797 O O . ALA A 1 101 ? 21.156 -0.550 -18.668 1.00 93.38 101 ALA A O 1
ATOM 798 N N . ASN A 1 102 ? 21.923 -2.572 -19.215 1.00 91.69 102 ASN A N 1
ATOM 799 C CA . ASN A 1 102 ? 23.161 -2.458 -18.440 1.00 91.69 102 ASN A CA 1
ATOM 800 C C . ASN A 1 102 ? 24.261 -1.623 -19.130 1.00 91.69 102 ASN A C 1
ATOM 802 O O . ASN A 1 102 ? 25.368 -1.526 -18.601 1.00 91.69 102 ASN A O 1
ATOM 806 N N . ALA A 1 103 ? 23.993 -1.083 -20.320 1.00 88.00 103 ALA A N 1
ATOM 807 C CA . ALA A 1 103 ? 24.935 -0.321 -21.129 1.00 88.00 103 ALA A CA 1
ATOM 808 C C . ALA A 1 103 ? 24.195 0.725 -21.984 1.00 88.00 103 ALA A C 1
ATOM 810 O O . ALA A 1 103 ? 23.043 0.487 -22.354 1.00 88.00 103 ALA A O 1
ATOM 811 N N . PRO A 1 104 ? 24.847 1.850 -22.338 1.00 87.25 104 PRO A N 1
ATOM 812 C CA . PRO A 1 104 ? 24.261 2.838 -23.233 1.00 87.25 104 PRO A CA 1
ATOM 813 C C . PRO A 1 104 ? 24.140 2.276 -24.660 1.00 87.25 104 PRO A C 1
ATOM 815 O O . PRO A 1 104 ? 25.131 1.873 -25.266 1.00 87.25 104 PRO A O 1
ATOM 818 N N . LEU A 1 105 ? 22.924 2.261 -25.202 1.00 87.56 105 LEU A N 1
ATOM 819 C CA . LEU A 1 105 ? 22.559 1.699 -26.504 1.00 87.56 105 LEU A CA 1
ATOM 820 C C . LEU A 1 105 ? 22.659 2.701 -27.660 1.00 87.56 105 LEU A C 1
ATOM 822 O O . LEU A 1 105 ? 22.905 2.303 -28.795 1.00 87.56 105 LEU A O 1
ATOM 826 N N . ASN A 1 106 ? 22.453 3.991 -27.393 1.00 83.19 106 ASN A N 1
ATOM 827 C CA . ASN A 1 106 ? 22.364 5.042 -28.418 1.00 83.19 106 ASN A CA 1
ATOM 828 C C . ASN A 1 106 ? 23.556 6.025 -28.396 1.00 83.19 106 ASN A C 1
ATOM 830 O O . ASN A 1 106 ? 23.536 7.027 -29.106 1.00 83.19 106 ASN A O 1
ATOM 834 N N . GLY A 1 107 ? 24.580 5.758 -27.577 1.00 81.56 107 GLY A N 1
ATOM 835 C CA . GLY A 1 107 ? 25.759 6.621 -27.431 1.00 81.56 107 GLY A CA 1
ATOM 836 C C . GLY A 1 107 ? 25.523 7.928 -26.660 1.00 81.56 107 GLY A C 1
ATOM 837 O O . GLY A 1 107 ? 26.464 8.700 -26.494 1.00 81.56 107 GLY A O 1
ATOM 838 N N . ASP A 1 108 ? 24.310 8.169 -26.160 1.00 80.44 108 ASP A N 1
ATOM 839 C CA . ASP A 1 108 ? 23.984 9.301 -25.298 1.00 80.44 108 ASP A CA 1
ATOM 840 C C . ASP A 1 108 ? 24.117 8.897 -23.823 1.00 80.44 108 ASP A C 1
ATOM 842 O O . ASP A 1 108 ? 23.370 8.067 -23.303 1.00 80.44 108 ASP A O 1
ATOM 846 N N . SER A 1 109 ? 25.089 9.485 -23.127 1.00 79.06 109 SER A N 1
ATOM 847 C CA . SER A 1 109 ? 25.325 9.225 -21.706 1.00 79.06 109 SER A CA 1
ATOM 848 C C . SER A 1 109 ? 24.328 9.933 -20.785 1.00 79.06 109 SER A C 1
ATOM 850 O O . SER A 1 109 ? 24.214 9.547 -19.622 1.00 79.06 109 SER A O 1
ATOM 852 N N . SER A 1 110 ? 23.582 10.928 -21.280 1.00 77.69 110 SER A N 1
ATOM 853 C CA . SER A 1 110 ? 22.613 11.683 -20.476 1.00 77.69 110 SER A CA 1
ATOM 854 C C . SER A 1 110 ? 21.331 10.897 -20.178 1.00 77.69 110 SER A C 1
ATOM 856 O O . SER A 1 110 ? 20.674 11.153 -19.171 1.00 77.69 110 SER A O 1
ATOM 858 N N . THR A 1 111 ? 21.021 9.887 -20.997 1.00 78.25 111 THR A N 1
ATOM 859 C CA . THR A 1 111 ? 19.851 9.002 -20.856 1.00 78.25 111 THR A CA 1
ATOM 860 C C . THR A 1 111 ? 20.226 7.560 -20.494 1.00 78.25 111 THR A C 1
ATOM 862 O O . THR A 1 111 ? 19.362 6.686 -20.439 1.00 78.25 111 THR A O 1
ATOM 865 N N . ALA A 1 112 ? 21.498 7.283 -20.188 1.00 79.69 112 ALA A N 1
ATOM 866 C CA . ALA A 1 112 ? 21.986 5.921 -19.947 1.00 79.69 112 ALA A CA 1
ATOM 867 C C . ALA A 1 112 ? 21.253 5.182 -18.806 1.00 79.69 112 ALA A C 1
ATOM 869 O O . ALA A 1 112 ? 21.165 3.960 -18.826 1.00 79.69 112 ALA A O 1
ATOM 870 N N . SER A 1 113 ? 20.700 5.907 -17.827 1.00 78.19 113 SER A N 1
ATOM 871 C CA . SER A 1 113 ? 19.934 5.338 -16.708 1.00 78.19 113 SER A CA 1
ATOM 872 C C . SER A 1 113 ? 18.490 4.956 -17.053 1.00 78.19 113 SER A C 1
ATOM 874 O O . SER A 1 113 ? 17.846 4.281 -16.251 1.00 78.19 113 SER A O 1
ATOM 876 N N . VAL A 1 114 ? 17.975 5.383 -18.211 1.00 83.75 114 VAL A N 1
ATOM 877 C CA . VAL A 1 114 ? 16.579 5.165 -18.637 1.00 83.75 114 VAL A CA 1
ATOM 878 C C . VAL A 1 114 ? 16.450 4.369 -19.933 1.00 83.75 114 VAL A C 1
ATOM 880 O O . VAL A 1 114 ? 15.347 3.933 -20.256 1.00 83.75 114 VAL A O 1
ATOM 883 N N . GLN A 1 115 ? 17.559 4.142 -20.644 1.00 89.19 115 GLN A N 1
ATOM 884 C CA . GLN A 1 115 ? 17.578 3.396 -21.900 1.00 89.19 115 GLN A CA 1
ATOM 885 C C . GLN A 1 115 ? 17.096 1.963 -21.709 1.00 89.19 115 GLN A C 1
ATOM 887 O O . GLN A 1 115 ? 17.665 1.206 -20.920 1.00 89.19 115 GLN A O 1
ATOM 892 N N . ARG A 1 116 ? 16.059 1.576 -22.452 1.00 91.00 116 ARG A N 1
ATOM 893 C CA . ARG A 1 116 ? 15.519 0.215 -22.428 1.00 91.00 116 ARG A CA 1
ATOM 894 C C . ARG A 1 116 ? 16.065 -0.594 -23.604 1.00 91.00 116 ARG A C 1
ATOM 896 O O . ARG A 1 116 ? 16.327 -0.036 -24.669 1.00 91.00 116 ARG A O 1
ATOM 903 N N . PRO A 1 117 ? 16.174 -1.924 -23.457 1.00 92.94 117 PRO A N 1
ATOM 904 C CA . PRO A 1 117 ? 16.487 -2.803 -24.576 1.00 92.94 117 PRO A CA 1
ATOM 905 C C . PRO A 1 117 ? 15.521 -2.624 -25.752 1.00 92.94 117 PRO A C 1
ATOM 907 O O . PRO A 1 117 ? 14.353 -2.263 -25.574 1.00 92.94 117 PRO A O 1
ATOM 910 N N . LEU A 1 118 ? 15.993 -2.948 -26.957 1.00 90.44 118 LEU A N 1
ATOM 911 C CA . LEU A 1 118 ? 15.160 -2.911 -28.156 1.00 90.44 118 LEU A CA 1
ATOM 912 C C . LEU A 1 118 ? 13.874 -3.727 -27.974 1.00 90.44 118 LEU A C 1
ATOM 914 O O . LEU A 1 118 ? 13.893 -4.837 -27.442 1.00 90.44 118 LEU A O 1
ATOM 918 N N . PHE A 1 119 ? 12.770 -3.170 -28.479 1.00 88.44 119 PHE A N 1
ATOM 919 C CA . PHE A 1 119 ? 11.417 -3.744 -28.438 1.00 88.44 119 PHE A CA 1
ATOM 920 C C . PHE A 1 119 ? 10.790 -3.866 -27.041 1.00 88.44 119 PHE A C 1
ATOM 922 O O . PHE A 1 119 ? 9.694 -4.415 -26.917 1.00 88.44 119 PHE A O 1
ATOM 929 N N . ILE A 1 120 ? 11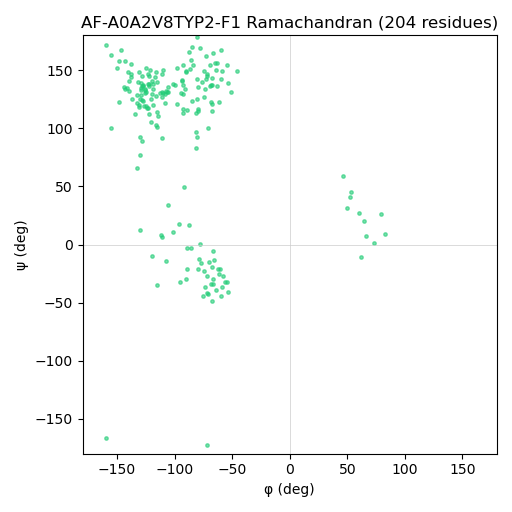.427 -3.322 -26.001 1.00 90.56 120 ILE A N 1
ATOM 930 C CA . ILE A 1 120 ? 10.850 -3.231 -24.661 1.00 90.56 120 ILE A CA 1
ATOM 931 C C . ILE A 1 120 ? 10.269 -1.835 -24.455 1.00 90.56 120 ILE A C 1
ATOM 933 O O . ILE A 1 120 ? 10.971 -0.831 -24.559 1.00 90.56 120 ILE A O 1
ATOM 937 N N . GLY A 1 121 ? 8.966 -1.783 -24.176 1.00 88.31 121 GLY A N 1
ATOM 938 C CA . GLY A 1 121 ? 8.268 -0.542 -23.850 1.00 88.31 121 GLY A CA 1
ATOM 939 C C . GLY A 1 121 ? 8.522 -0.077 -22.415 1.00 88.31 121 GLY A C 1
ATOM 940 O O . GLY A 1 121 ? 9.030 -0.824 -21.573 1.00 88.31 121 GLY A O 1
ATOM 941 N N . ARG A 1 122 ? 8.107 1.159 -22.132 1.00 88.00 122 ARG A N 1
ATOM 942 C CA . ARG A 1 122 ? 8.200 1.771 -20.803 1.00 88.00 122 ARG A CA 1
ATOM 943 C C . ARG A 1 122 ? 7.275 1.093 -19.787 1.00 88.00 122 ARG A C 1
ATOM 945 O O . ARG A 1 122 ? 6.155 0.708 -20.133 1.00 88.00 122 ARG A O 1
ATOM 952 N N . ASP A 1 123 ? 7.740 0.977 -18.542 1.00 89.56 123 ASP A N 1
ATOM 953 C CA . ASP A 1 123 ? 6.952 0.522 -17.383 1.00 89.56 123 ASP A CA 1
ATOM 954 C C . ASP A 1 123 ? 6.245 -0.829 -17.610 1.00 89.56 123 ASP A C 1
ATOM 956 O O . ASP A 1 123 ? 5.052 -1.025 -17.343 1.00 89.56 123 ASP A O 1
ATOM 960 N N . THR A 1 124 ? 6.993 -1.776 -18.178 1.00 91.75 124 THR A N 1
ATOM 961 C CA . THR A 1 124 ? 6.487 -3.087 -18.608 1.00 91.75 124 THR A CA 1
ATOM 962 C C . THR A 1 124 ? 6.558 -4.158 -17.524 1.00 91.75 124 THR A C 1
ATOM 964 O O . THR A 1 124 ? 5.783 -5.114 -17.586 1.00 91.75 124 THR A O 1
ATOM 967 N N . VAL A 1 125 ? 7.409 -4.001 -16.503 1.00 92.88 125 VAL A N 1
ATOM 968 C CA . VAL A 1 125 ? 7.421 -4.896 -15.337 1.00 92.88 125 VAL A CA 1
ATOM 969 C C . VAL A 1 125 ? 6.551 -4.322 -14.219 1.00 92.88 125 VAL A C 1
ATOM 971 O O . VAL A 1 125 ? 6.524 -3.115 -13.985 1.00 92.88 125 VAL A O 1
ATOM 974 N N . ARG A 1 126 ? 5.811 -5.189 -13.525 1.00 92.88 126 ARG A N 1
ATOM 975 C CA . ARG A 1 126 ? 5.010 -4.822 -12.354 1.00 92.88 126 ARG A CA 1
ATOM 976 C C . ARG A 1 126 ? 5.673 -5.344 -11.085 1.00 92.88 126 ARG A C 1
ATOM 978 O O . ARG A 1 126 ? 6.025 -6.519 -11.007 1.00 92.88 126 ARG A O 1
ATOM 985 N N . GLY A 1 127 ? 5.809 -4.463 -10.101 1.00 92.56 127 GLY A N 1
ATOM 986 C CA . GLY A 1 127 ? 6.249 -4.793 -8.755 1.00 92.56 127 GLY A CA 1
ATOM 987 C C . GLY A 1 127 ? 5.238 -5.664 -7.997 1.00 92.56 127 GLY A C 1
ATOM 988 O O . GLY A 1 127 ? 4.076 -5.775 -8.399 1.00 92.56 127 GLY A O 1
ATOM 989 N N . PRO A 1 128 ? 5.651 -6.286 -6.883 1.00 93.25 128 PRO A N 1
ATOM 990 C CA . PRO A 1 128 ? 4.745 -7.041 -6.026 1.00 93.25 128 PRO A CA 1
ATOM 991 C C . PRO A 1 128 ? 3.602 -6.174 -5.486 1.00 93.25 128 PRO A C 1
ATOM 993 O O . PRO A 1 128 ? 3.762 -4.976 -5.265 1.00 93.25 128 PRO A O 1
ATOM 996 N N . ASN A 1 129 ? 2.446 -6.791 -5.249 1.00 94.81 129 ASN A N 1
ATOM 997 C CA . ASN A 1 129 ? 1.312 -6.107 -4.632 1.00 94.81 129 ASN A CA 1
ATOM 998 C C . ASN A 1 129 ? 1.639 -5.664 -3.201 1.00 94.81 129 ASN A C 1
ATOM 1000 O O . ASN A 1 129 ? 2.389 -6.332 -2.488 1.00 94.81 129 ASN A O 1
ATOM 1004 N N . ILE A 1 130 ? 1.014 -4.568 -2.781 1.00 94.25 130 ILE A N 1
ATOM 1005 C CA . ILE A 1 130 ? 1.118 -4.031 -1.429 1.00 94.25 130 ILE A CA 1
ATOM 1006 C C . ILE A 1 130 ? -0.046 -4.562 -0.595 1.00 94.25 130 ILE A C 1
ATOM 1008 O O . ILE A 1 130 ? -1.205 -4.460 -0.997 1.00 94.25 130 ILE A O 1
ATOM 1012 N N . TYR A 1 131 ? 0.273 -5.095 0.581 1.00 95.94 131 TYR A N 1
ATOM 1013 C CA . TYR A 1 131 ? -0.661 -5.508 1.620 1.00 95.94 131 TYR A CA 1
ATOM 1014 C C . TYR A 1 131 ? -0.203 -4.901 2.947 1.00 95.94 131 TYR A C 1
ATOM 1016 O O . TYR A 1 131 ? 0.621 -5.469 3.666 1.00 95.94 131 TYR A O 1
ATOM 1024 N N . GLN A 1 132 ? -0.722 -3.722 3.267 1.00 96.38 132 GLN A N 1
ATOM 1025 C CA . GLN A 1 132 ? -0.453 -3.033 4.524 1.00 96.38 132 GLN A CA 1
ATOM 1026 C C . GLN A 1 132 ? -1.701 -3.091 5.395 1.00 96.38 132 GLN A C 1
ATOM 1028 O O . GLN A 1 132 ? -2.770 -2.644 4.983 1.00 96.38 132 GLN A O 1
ATOM 1033 N N . ILE A 1 133 ? -1.573 -3.654 6.595 1.00 97.19 133 ILE A N 1
ATOM 1034 C CA . ILE A 1 133 ? -2.662 -3.690 7.570 1.00 97.19 133 ILE A CA 1
ATOM 1035 C C . ILE A 1 133 ? -2.124 -3.203 8.904 1.00 97.19 133 ILE A C 1
ATOM 1037 O O . ILE A 1 133 ? -1.243 -3.833 9.488 1.00 97.19 133 ILE A O 1
ATOM 1041 N N . ASP A 1 134 ? -2.696 -2.110 9.379 1.00 97.75 134 ASP A N 1
ATOM 1042 C CA . ASP A 1 134 ? -2.371 -1.473 10.641 1.00 97.75 134 ASP A CA 1
ATOM 1043 C C . ASP A 1 134 ? -3.542 -1.651 11.608 1.00 97.75 134 ASP A C 1
ATOM 1045 O O . ASP A 1 134 ? -4.713 -1.696 11.214 1.00 97.75 134 ASP A O 1
ATOM 1049 N N . MET A 1 135 ? -3.232 -1.778 12.893 1.00 98.12 135 MET A N 1
ATOM 1050 C CA . MET A 1 135 ? -4.230 -1.971 13.936 1.00 98.12 135 MET A CA 1
ATOM 1051 C C . MET A 1 135 ? -3.911 -1.127 15.160 1.00 98.12 135 MET A C 1
ATOM 1053 O O . MET A 1 135 ? -2.758 -0.988 15.554 1.00 98.12 135 MET A O 1
ATOM 1057 N N . ARG A 1 136 ? -4.956 -0.615 15.805 1.00 98.06 136 ARG A N 1
ATOM 1058 C CA . ARG A 1 136 ? -4.880 0.061 17.096 1.00 98.06 136 ARG A CA 1
ATOM 1059 C C . ARG A 1 136 ? -5.919 -0.521 18.029 1.00 98.06 136 ARG A C 1
ATOM 1061 O O . ARG A 1 136 ? -7.108 -0.506 17.735 1.00 98.06 136 ARG A O 1
ATOM 1068 N N . TYR A 1 137 ? -5.473 -0.967 19.187 1.00 98.06 137 TYR A N 1
ATOM 1069 C CA . TYR A 1 137 ? -6.320 -1.398 20.278 1.00 98.06 137 TYR A CA 1
ATOM 1070 C C . TYR A 1 137 ? -6.262 -0.378 21.411 1.00 98.06 137 TYR A C 1
ATOM 1072 O O . TYR A 1 137 ? -5.185 0.006 21.857 1.00 98.06 137 TYR A O 1
ATOM 1080 N N . THR A 1 138 ? -7.424 0.056 21.883 1.00 97.94 138 THR A N 1
ATOM 1081 C CA . THR A 1 138 ? -7.574 0.934 23.042 1.00 97.94 138 THR A CA 1
ATOM 1082 C C . THR A 1 138 ? -8.514 0.269 24.039 1.00 97.94 138 THR A C 1
ATOM 1084 O O . THR A 1 138 ? -9.594 -0.181 23.668 1.00 97.94 138 THR A O 1
ATOM 1087 N N . ARG A 1 139 ? -8.129 0.218 25.317 1.00 95.75 139 ARG A N 1
ATOM 1088 C CA . ARG A 1 139 ? -8.988 -0.303 26.388 1.00 95.75 139 ARG A CA 1
ATOM 1089 C C . ARG A 1 139 ? -9.070 0.660 27.558 1.00 95.75 139 ARG A C 1
ATOM 1091 O O . ARG A 1 139 ? -8.034 1.028 28.108 1.00 95.75 139 ARG A O 1
ATOM 1098 N N . THR A 1 140 ? -10.281 0.993 28.005 1.00 95.12 140 THR A N 1
ATOM 1099 C CA . THR A 1 140 ? -10.477 1.715 29.276 1.00 95.12 140 THR A CA 1
ATOM 1100 C C . THR A 1 140 ? -10.376 0.736 30.443 1.00 95.12 140 THR A C 1
ATOM 1102 O O . THR A 1 140 ? -11.190 -0.180 30.577 1.00 95.12 140 THR A O 1
ATOM 1105 N N . ILE A 1 141 ? -9.382 0.916 31.314 1.00 92.44 141 ILE A N 1
ATOM 1106 C CA . ILE A 1 141 ? -9.048 -0.060 32.365 1.00 92.44 141 ILE A CA 1
ATOM 1107 C C . ILE A 1 141 ? -10.056 -0.008 33.517 1.00 92.44 141 ILE A C 1
ATOM 1109 O O . ILE A 1 141 ? -10.567 -1.042 33.949 1.00 92.44 141 ILE A O 1
ATOM 1113 N N . PHE A 1 142 ? -10.426 1.190 33.968 1.00 89.00 142 PHE A N 1
ATOM 1114 C CA . PHE A 1 142 ? -11.473 1.435 34.966 1.00 89.00 142 PHE A CA 1
ATOM 1115 C C . PHE A 1 142 ? -11.982 2.878 34.871 1.00 89.00 142 PHE A C 1
ATOM 1117 O O . PHE A 1 142 ? -11.422 3.695 34.144 1.00 89.00 142 PHE A O 1
ATOM 1124 N N . THR A 1 143 ? -13.054 3.190 35.598 1.00 88.88 143 THR A N 1
ATOM 1125 C CA . THR A 1 143 ? -13.552 4.559 35.778 1.00 88.88 143 THR A CA 1
ATOM 1126 C C . THR A 1 143 ? -13.508 4.895 37.263 1.00 88.88 143 THR A C 1
ATOM 1128 O O . THR A 1 143 ? -14.130 4.207 38.068 1.00 88.88 143 THR A O 1
ATOM 1131 N N . LEU A 1 144 ? -12.752 5.931 37.626 1.00 89.12 144 LEU A N 1
ATOM 1132 C CA . LEU A 1 144 ? -12.657 6.466 38.984 1.00 89.12 144 LEU A CA 1
ATOM 1133 C C . LEU A 1 144 ? -13.416 7.789 39.070 1.00 89.12 144 LEU A C 1
ATOM 1135 O O . LEU A 1 144 ? -13.278 8.647 38.198 1.00 89.12 144 LEU A O 1
ATOM 1139 N N . TRP A 1 145 ? -14.195 7.958 40.142 1.00 89.25 145 TRP A N 1
ATOM 1140 C CA . TRP A 1 145 ? -14.973 9.177 40.415 1.00 89.25 145 TRP A CA 1
ATOM 1141 C C . TRP A 1 145 ? -15.811 9.655 39.221 1.00 89.25 145 TRP A C 1
ATOM 1143 O O . TRP A 1 145 ? -15.948 10.855 39.008 1.00 89.25 145 TRP A O 1
ATOM 1153 N N . GLU A 1 146 ? -16.276 8.712 38.395 1.00 87.19 146 GLU A N 1
ATOM 1154 C CA . GLU A 1 146 ? -17.078 8.928 37.178 1.00 87.19 146 GLU A CA 1
ATOM 1155 C C . GLU A 1 146 ? -16.405 9.749 36.054 1.00 87.19 146 GLU A C 1
ATOM 1157 O O . GLU A 1 146 ? -16.873 9.718 34.914 1.00 87.19 146 GLU A O 1
ATOM 1162 N N . ARG A 1 147 ? -15.258 10.383 36.330 1.00 91.44 147 ARG A N 1
ATOM 1163 C CA . ARG A 1 147 ? -14.538 11.292 35.424 1.00 91.44 147 ARG A CA 1
ATOM 1164 C C . ARG A 1 147 ? -13.161 10.792 34.985 1.00 91.44 147 ARG A C 1
ATOM 1166 O O . ARG A 1 147 ? -12.792 10.978 33.836 1.00 91.44 147 ARG A O 1
ATOM 1173 N N . VAL A 1 148 ? -12.427 10.083 35.848 1.00 95.06 148 VAL A N 1
ATOM 1174 C CA . VAL A 1 148 ? -11.056 9.638 35.546 1.00 95.06 148 VAL A CA 1
ATOM 1175 C C . VAL A 1 148 ? -11.080 8.268 34.871 1.00 95.06 148 VAL A C 1
ATOM 1177 O O . VAL A 1 148 ? -11.489 7.273 35.474 1.00 95.06 148 VAL A O 1
ATOM 1180 N N . ARG A 1 149 ? -10.624 8.200 33.619 1.00 95.12 149 ARG A N 1
ATOM 1181 C CA . ARG A 1 149 ? -10.643 6.992 32.779 1.00 95.12 149 ARG A CA 1
ATOM 1182 C C . ARG A 1 149 ? -9.255 6.714 32.193 1.00 95.12 149 ARG A C 1
ATOM 1184 O O . ARG A 1 149 ? -8.949 7.190 31.098 1.00 95.12 149 ARG A O 1
ATOM 1191 N N . PRO A 1 150 ? -8.394 5.951 32.891 1.00 96.12 150 PRO A N 1
ATOM 1192 C CA . PRO A 1 150 ? -7.144 5.483 32.312 1.00 96.12 150 PRO A CA 1
ATOM 1193 C C . PRO A 1 150 ? -7.397 4.478 31.188 1.00 96.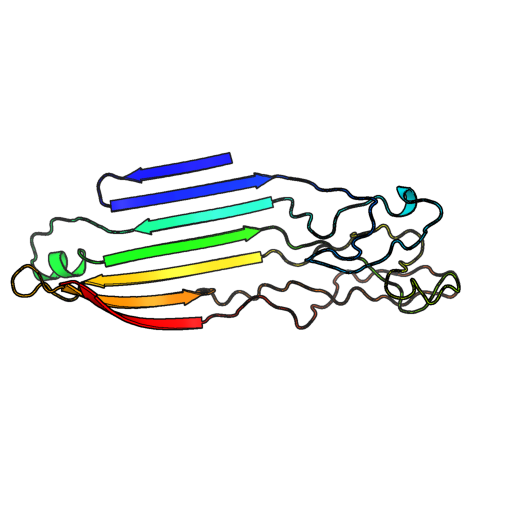12 150 PRO A C 1
ATOM 1195 O O . PRO A 1 150 ? -8.217 3.560 31.304 1.00 96.12 150 PRO A O 1
ATOM 1198 N N . LYS A 1 151 ? -6.641 4.644 30.109 1.00 96.88 151 LYS A N 1
ATOM 1199 C CA . LYS A 1 151 ? -6.692 3.860 28.884 1.00 96.88 151 LYS A CA 1
ATOM 1200 C C . LYS A 1 151 ? -5.319 3.301 28.563 1.00 96.88 151 LYS A C 1
ATOM 1202 O O . LYS A 1 151 ? -4.326 4.024 28.595 1.00 96.88 151 LYS A O 1
ATOM 1207 N N . PHE A 1 152 ? -5.292 2.025 28.217 1.00 97.56 152 PHE A N 1
ATOM 1208 C CA . PHE A 1 152 ? -4.147 1.382 27.590 1.00 97.56 152 PHE A CA 1
ATOM 1209 C C . PHE A 1 152 ? -4.320 1.416 26.075 1.00 97.56 152 PHE A C 1
ATOM 1211 O O . PHE A 1 152 ? -5.436 1.237 25.582 1.00 97.56 152 PHE A O 1
ATOM 1218 N N . LEU A 1 153 ? -3.223 1.635 25.359 1.00 97.94 153 LEU A N 1
ATOM 1219 C CA . LEU A 1 153 ? -3.167 1.661 23.909 1.00 97.94 153 LEU A CA 1
ATOM 1220 C C . LEU A 1 153 ? -2.075 0.711 23.426 1.00 97.94 153 LEU A C 1
ATOM 1222 O O . LEU A 1 153 ? -0.973 0.700 23.974 1.00 97.94 153 LEU A O 1
ATOM 1226 N N . ALA A 1 154 ? -2.380 -0.048 22.384 1.00 98.19 154 ALA A N 1
ATOM 1227 C CA . ALA A 1 154 ? -1.416 -0.831 21.633 1.00 98.19 154 ALA A CA 1
ATOM 1228 C C . ALA A 1 154 ? -1.646 -0.585 20.142 1.00 98.19 154 ALA A C 1
ATOM 1230 O O . ALA A 1 154 ? -2.742 -0.817 19.637 1.00 98.19 154 ALA A O 1
ATOM 1231 N N . GLU A 1 155 ? -0.624 -0.113 19.448 1.00 97.81 155 GLU A N 1
ATOM 1232 C CA . GLU A 1 155 ? -0.640 0.144 18.012 1.00 97.81 155 GLU A CA 1
ATOM 1233 C C . GLU A 1 155 ? 0.342 -0.799 17.329 1.00 97.81 155 GLU A C 1
ATOM 1235 O O . GLU A 1 155 ? 1.415 -1.085 17.859 1.00 97.81 155 GLU A O 1
ATOM 1240 N N . ALA A 1 156 ? -0.053 -1.322 16.176 1.00 97.69 156 ALA A N 1
ATOM 1241 C CA . ALA A 1 156 ? 0.762 -2.184 15.347 1.00 97.69 156 ALA A CA 1
ATOM 1242 C C . ALA A 1 156 ? 0.658 -1.730 13.891 1.00 97.69 156 ALA A C 1
ATOM 1244 O O . ALA A 1 156 ? -0.395 -1.890 13.271 1.00 97.69 156 ALA A O 1
ATOM 1245 N N . ASN A 1 157 ? 1.749 -1.209 13.339 1.00 96.69 157 ASN A N 1
ATOM 1246 C CA . ASN A 1 157 ? 1.886 -1.019 11.898 1.00 96.69 157 ASN A CA 1
ATOM 1247 C C . ASN A 1 157 ? 2.275 -2.349 11.264 1.00 96.69 157 ASN A C 1
ATOM 1249 O O . ASN A 1 157 ? 3.048 -3.101 11.861 1.00 96.69 157 ASN A O 1
ATOM 1253 N N . ASN A 1 158 ? 1.742 -2.647 10.079 1.00 95.81 158 ASN A N 1
ATOM 1254 C CA . ASN A 1 158 ? 1.990 -3.897 9.363 1.00 95.81 158 ASN A CA 1
ATOM 1255 C C . ASN A 1 158 ? 1.861 -5.121 10.292 1.00 95.81 158 ASN A C 1
ATOM 1257 O O . ASN A 1 158 ? 2.808 -5.880 10.510 1.00 95.81 158 ASN A O 1
ATOM 1261 N N . VAL A 1 159 ? 0.686 -5.299 10.899 1.00 96.38 159 VAL A N 1
ATOM 1262 C CA . VAL A 1 159 ? 0.434 -6.284 11.967 1.00 96.38 159 VAL A CA 1
ATOM 1263 C C . VAL A 1 159 ? 0.817 -7.718 11.566 1.00 96.38 159 VAL A C 1
ATOM 1265 O O . VAL A 1 159 ? 1.313 -8.493 12.388 1.00 96.38 159 VAL A O 1
ATOM 1268 N N . PHE A 1 160 ? 0.677 -8.054 10.281 1.00 95.50 160 PHE A N 1
ATOM 1269 C CA . PHE A 1 160 ? 1.039 -9.360 9.721 1.00 95.50 160 PHE A CA 1
ATOM 1270 C C . PHE A 1 160 ? 2.512 -9.478 9.314 1.00 95.50 160 PHE A C 1
ATOM 1272 O O . PHE A 1 160 ? 2.944 -10.556 8.912 1.00 95.50 160 PHE A O 1
ATOM 1279 N N . ASN A 1 161 ? 3.291 -8.400 9.441 1.00 94.75 161 ASN A N 1
ATOM 1280 C CA . ASN A 1 161 ? 4.686 -8.311 9.022 1.00 94.75 161 ASN A CA 1
ATOM 1281 C C . ASN A 1 161 ? 4.885 -8.747 7.559 1.00 94.75 161 ASN A C 1
ATOM 1283 O O . ASN A 1 161 ? 5.826 -9.474 7.233 1.00 94.75 161 ASN A O 1
ATOM 1287 N N . HIS A 1 162 ? 3.961 -8.349 6.682 1.00 94.12 162 HIS A N 1
ATOM 1288 C CA . HIS A 1 162 ? 4.039 -8.650 5.261 1.00 94.12 162 HIS A CA 1
ATOM 1289 C C . HIS A 1 162 ? 5.127 -7.789 4.614 1.00 94.12 162 HIS A C 1
ATOM 1291 O O . HIS A 1 162 ? 5.211 -6.583 4.853 1.00 94.12 162 HIS A O 1
ATOM 1297 N N . ARG A 1 163 ? 5.981 -8.395 3.785 1.00 92.06 163 ARG A N 1
ATOM 1298 C CA . ARG A 1 163 ? 7.065 -7.669 3.122 1.00 92.06 163 ARG A CA 1
ATOM 1299 C C . ARG A 1 163 ? 6.529 -6.936 1.892 1.00 92.06 163 ARG A C 1
ATOM 1301 O O . ARG A 1 163 ? 6.445 -7.509 0.812 1.00 92.06 163 ARG A O 1
ATOM 1308 N N . ASN A 1 164 ? 6.229 -5.657 2.058 1.00 92.25 164 ASN A N 1
ATOM 1309 C CA . ASN A 1 164 ? 5.759 -4.771 0.996 1.00 92.25 164 ASN A CA 1
ATOM 1310 C C . ASN A 1 164 ? 6.929 -4.235 0.155 1.00 92.25 164 ASN A C 1
ATOM 1312 O O . ASN A 1 164 ? 7.456 -3.157 0.424 1.00 92.25 164 ASN A O 1
ATOM 1316 N N . ILE A 1 165 ? 7.379 -5.024 -0.821 1.00 91.56 165 ILE A N 1
ATOM 1317 C CA . ILE A 1 165 ? 8.499 -4.684 -1.714 1.00 91.56 165 ILE A CA 1
ATOM 1318 C C . ILE A 1 165 ? 8.045 -3.632 -2.730 1.00 91.56 165 ILE A C 1
ATOM 1320 O O . ILE A 1 165 ? 7.074 -3.861 -3.446 1.00 91.56 165 ILE A O 1
ATOM 1324 N N . THR A 1 166 ? 8.774 -2.520 -2.837 1.00 89.00 166 THR A N 1
ATOM 1325 C CA . THR A 1 166 ? 8.408 -1.402 -3.727 1.00 89.00 166 THR A CA 1
ATOM 1326 C C . THR A 1 166 ? 9.302 -1.268 -4.958 1.00 89.00 166 THR A C 1
ATOM 1328 O O . THR A 1 166 ? 8.926 -0.591 -5.909 1.00 89.00 166 THR A O 1
ATOM 1331 N N . SER A 1 167 ? 10.465 -1.931 -4.986 1.00 88.44 167 SER A N 1
ATOM 1332 C CA . SER A 1 167 ? 11.412 -1.844 -6.102 1.00 88.44 167 SER A CA 1
ATOM 1333 C C . SER A 1 167 ? 12.011 -3.203 -6.480 1.00 88.44 167 SER A C 1
ATOM 1335 O O . SER A 1 167 ? 12.209 -4.075 -5.631 1.00 88.44 167 SER A O 1
ATOM 1337 N N . LEU A 1 168 ? 12.285 -3.391 -7.770 1.00 92.31 168 LEU A N 1
ATOM 1338 C CA . LEU A 1 168 ? 12.890 -4.574 -8.373 1.00 92.31 168 LEU A CA 1
ATOM 1339 C C . LEU A 1 168 ? 14.185 -4.168 -9.086 1.00 92.31 168 LEU A C 1
ATOM 1341 O O . LEU A 1 168 ? 14.310 -3.058 -9.597 1.00 92.31 168 LEU A O 1
ATOM 1345 N N . ASN A 1 169 ? 15.152 -5.078 -9.162 1.00 92.31 169 ASN A N 1
ATOM 1346 C CA . ASN A 1 169 ? 16.333 -4.871 -9.988 1.00 92.31 169 ASN A CA 1
ATOM 1347 C C . ASN A 1 169 ? 15.972 -5.210 -11.436 1.00 92.31 169 ASN A C 1
ATOM 1349 O O . ASN A 1 169 ? 16.042 -6.371 -11.837 1.00 92.31 169 ASN A O 1
ATOM 1353 N N . ALA A 1 170 ? 15.554 -4.191 -12.185 1.00 92.38 170 ALA A N 1
ATOM 1354 C CA . ALA A 1 170 ? 15.109 -4.305 -13.570 1.00 92.38 170 ALA A CA 1
ATOM 1355 C C . ALA A 1 170 ? 16.208 -3.985 -14.606 1.00 92.38 170 ALA A C 1
ATOM 1357 O O . ALA A 1 170 ? 15.897 -3.755 -15.774 1.00 92.38 170 ALA A O 1
ATOM 1358 N N . VAL A 1 171 ? 17.485 -3.991 -14.200 1.00 92.88 171 VAL A N 1
ATOM 1359 C CA . VAL A 1 171 ? 18.621 -3.829 -15.120 1.00 92.88 171 VAL A CA 1
ATOM 1360 C C . VAL A 1 171 ? 18.924 -5.165 -15.798 1.00 92.88 171 VAL A C 1
ATOM 1362 O O . VAL A 1 171 ? 19.166 -6.166 -15.120 1.00 92.88 171 VAL A O 1
ATOM 1365 N N . VAL A 1 172 ? 18.945 -5.188 -17.131 1.00 94.62 172 VAL A N 1
ATOM 1366 C CA . VAL A 1 172 ? 19.167 -6.409 -17.921 1.00 94.62 172 VAL A CA 1
ATOM 1367 C C . VAL A 1 172 ? 20.374 -6.302 -18.854 1.00 94.62 172 VAL A C 1
ATOM 1369 O O . VAL A 1 172 ? 20.638 -5.234 -19.413 1.00 94.62 172 VAL A O 1
ATOM 1372 N N . PRO A 1 173 ? 21.114 -7.408 -19.057 1.00 94.31 173 PRO A N 1
ATOM 1373 C CA . PRO A 1 173 ? 22.171 -7.460 -20.053 1.00 94.31 173 PRO A CA 1
ATOM 1374 C C . PRO A 1 173 ? 21.595 -7.415 -21.472 1.00 94.31 173 PRO A C 1
ATOM 1376 O O . PRO A 1 173 ? 20.631 -8.114 -21.790 1.00 94.31 173 PRO A O 1
ATOM 1379 N N . VAL A 1 174 ? 22.230 -6.623 -22.331 1.00 94.69 174 VAL A N 1
ATOM 1380 C CA . VAL A 1 174 ? 21.898 -6.496 -23.758 1.00 94.69 174 VAL A CA 1
ATOM 1381 C C . VAL A 1 174 ? 22.987 -7.112 -24.638 1.00 94.69 174 VAL A C 1
ATOM 1383 O O . VAL A 1 174 ? 24.161 -7.152 -24.269 1.00 94.69 174 VAL A O 1
ATOM 1386 N N . ASN A 1 175 ? 22.605 -7.611 -25.813 1.00 92.88 175 ASN A N 1
ATOM 1387 C CA . ASN A 1 175 ? 23.552 -8.057 -26.835 1.00 92.88 175 ASN A CA 1
ATOM 1388 C C . ASN A 1 175 ? 24.118 -6.867 -27.641 1.00 92.88 175 ASN A C 1
ATOM 1390 O O . ASN A 1 175 ? 23.715 -5.723 -27.448 1.00 92.88 175 ASN A O 1
ATOM 1394 N N . ALA A 1 176 ? 25.023 -7.135 -28.590 1.00 89.19 176 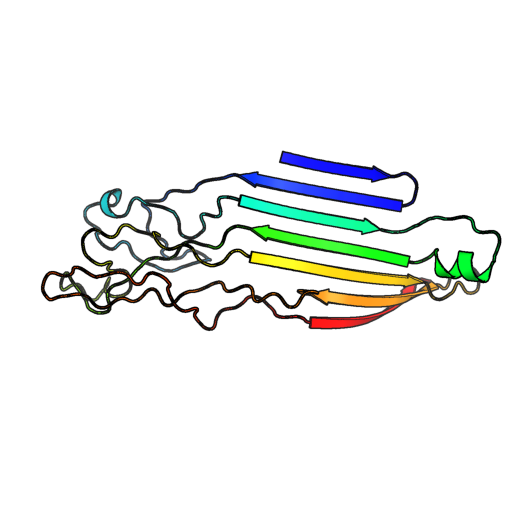ALA A N 1
ATOM 1395 C CA . ALA A 1 176 ? 25.625 -6.096 -29.437 1.00 89.19 176 ALA A CA 1
ATOM 1396 C C . ALA A 1 176 ? 24.611 -5.312 -30.296 1.00 89.19 176 ALA A C 1
ATOM 1398 O O . ALA A 1 176 ? 24.909 -4.208 -30.736 1.00 89.19 176 ALA A O 1
ATOM 1399 N N . ALA A 1 177 ? 23.421 -5.872 -30.533 1.00 89.75 177 ALA A N 1
ATOM 1400 C CA . ALA A 1 177 ? 22.332 -5.196 -31.230 1.00 89.75 177 ALA A CA 1
ATOM 1401 C C . ALA A 1 177 ? 21.419 -4.397 -30.280 1.00 89.75 177 ALA A C 1
ATOM 1403 O O . ALA A 1 177 ? 20.485 -3.763 -30.750 1.00 89.75 177 ALA A O 1
ATOM 1404 N N . GLY A 1 178 ? 21.644 -4.431 -28.963 1.00 90.00 178 GLY A N 1
ATOM 1405 C CA . GLY A 1 178 ? 20.823 -3.742 -27.965 1.00 90.00 178 GLY A CA 1
ATOM 1406 C C . GLY A 1 178 ? 19.547 -4.481 -27.545 1.00 90.00 178 GLY A C 1
ATOM 1407 O O . GLY A 1 178 ? 18.717 -3.912 -26.840 1.00 90.00 178 GLY A O 1
ATOM 1408 N N . ALA A 1 179 ? 19.364 -5.741 -27.948 1.00 92.56 179 ALA A N 1
ATOM 1409 C CA . ALA A 1 179 ? 18.236 -6.570 -27.517 1.00 92.56 179 ALA A CA 1
ATOM 1410 C C . ALA A 1 179 ? 18.575 -7.361 -26.240 1.00 92.56 179 ALA A C 1
ATOM 1412 O O . ALA A 1 179 ? 19.725 -7.760 -26.042 1.00 92.56 179 ALA A O 1
ATOM 1413 N N . ALA A 1 180 ? 17.570 -7.626 -25.400 1.00 93.69 180 ALA A N 1
ATOM 1414 C CA . ALA A 1 180 ? 17.709 -8.395 -24.161 1.00 93.69 180 ALA A CA 1
ATOM 1415 C C . ALA A 1 180 ? 16.765 -9.603 -24.125 1.00 93.69 180 ALA A C 1
ATOM 1417 O O . ALA A 1 180 ? 15.631 -9.537 -24.600 1.00 93.69 180 ALA A O 1
ATOM 1418 N N . THR A 1 181 ? 17.216 -10.683 -23.485 1.00 93.31 181 THR A N 1
ATOM 1419 C CA . THR A 1 181 ? 16.348 -11.789 -23.061 1.00 93.31 181 THR A CA 1
ATOM 1420 C C . THR A 1 181 ? 15.899 -11.515 -21.633 1.00 93.31 181 THR A C 1
ATOM 1422 O O . THR A 1 181 ? 16.729 -11.456 -20.726 1.00 93.31 181 THR A O 1
ATOM 1425 N N . LEU A 1 182 ? 14.595 -11.331 -21.425 1.00 92.44 182 LEU A N 1
ATOM 1426 C CA . LEU A 1 182 ? 14.067 -11.005 -20.103 1.00 92.44 182 LEU A CA 1
ATOM 1427 C C . LEU A 1 182 ? 14.023 -12.242 -19.193 1.00 92.44 182 LEU A C 1
ATOM 1429 O O . LEU A 1 182 ? 13.633 -13.321 -19.651 1.00 92.44 182 LEU A O 1
ATOM 1433 N N . PRO A 1 183 ? 14.375 -12.106 -17.903 1.00 90.62 183 PRO A N 1
ATOM 1434 C CA . PRO A 1 183 ? 14.135 -13.160 -16.930 1.00 90.62 183 PRO A CA 1
ATOM 1435 C C . PRO A 1 183 ? 12.632 -13.300 -16.656 1.00 90.62 183 PRO A C 1
ATOM 1437 O O . PRO A 1 183 ? 11.869 -12.342 -16.762 1.00 90.62 183 PRO A O 1
ATOM 1440 N N . THR A 1 184 ? 12.204 -14.487 -16.226 1.00 88.31 184 THR A N 1
ATOM 1441 C CA . THR A 1 184 ? 10.806 -14.726 -15.823 1.00 88.31 184 THR A CA 1
ATOM 1442 C C . THR A 1 184 ? 10.425 -13.947 -14.559 1.00 88.31 184 THR A C 1
ATOM 1444 O O . THR A 1 184 ? 9.262 -13.602 -14.371 1.00 88.31 184 THR A O 1
ATOM 1447 N N . ILE A 1 185 ? 11.393 -13.690 -13.672 1.00 89.19 185 ILE A N 1
ATOM 1448 C CA . ILE A 1 185 ? 11.205 -12.986 -12.399 1.00 89.19 185 ILE A CA 1
ATOM 1449 C C . ILE A 1 185 ? 12.392 -12.046 -12.184 1.00 89.19 185 ILE A C 1
ATOM 1451 O O . ILE A 1 185 ? 13.544 -12.465 -12.292 1.00 89.19 185 ILE A O 1
ATOM 1455 N N . PHE A 1 186 ? 12.106 -10.795 -11.830 1.00 93.00 186 PHE A N 1
ATOM 1456 C CA . PHE A 1 186 ? 13.119 -9.822 -11.430 1.00 93.00 186 PHE A CA 1
ATOM 1457 C C . PHE A 1 186 ? 13.332 -9.874 -9.910 1.00 93.00 186 PHE A C 1
ATOM 1459 O O . PHE A 1 186 ? 12.350 -9.913 -9.161 1.00 93.00 186 PHE A O 1
ATOM 1466 N N . PRO A 1 187 ? 14.585 -9.890 -9.423 1.00 91.81 187 PRO A N 1
ATOM 1467 C CA . PRO A 1 187 ? 14.849 -9.953 -7.995 1.00 91.81 187 PRO A CA 1
ATOM 1468 C C . PRO A 1 187 ? 14.510 -8.613 -7.318 1.00 91.81 187 PRO A C 1
ATOM 1470 O O . PRO A 1 187 ? 14.680 -7.555 -7.924 1.00 91.81 187 PRO A O 1
ATOM 1473 N N . PRO A 1 188 ? 14.041 -8.626 -6.062 1.00 89.69 188 PRO A N 1
ATOM 1474 C CA . PRO A 1 188 ? 13.686 -7.406 -5.348 1.00 89.69 188 PRO A CA 1
ATOM 1475 C C . PRO A 1 188 ? 14.917 -6.587 -4.945 1.00 89.69 188 PRO A C 1
ATOM 1477 O O . PRO A 1 188 ? 15.946 -7.149 -4.565 1.00 89.69 188 PRO A O 1
ATOM 1480 N N . LEU A 1 189 ? 14.785 -5.260 -4.962 1.00 84.00 189 LEU A N 1
ATOM 1481 C CA . LEU A 1 189 ? 15.737 -4.339 -4.337 1.00 84.00 189 LEU A CA 1
ATOM 1482 C C . LEU A 1 189 ? 15.377 -4.113 -2.858 1.00 84.00 189 LEU A C 1
ATOM 1484 O O . LEU A 1 189 ? 14.299 -4.480 -2.387 1.00 84.00 189 LEU A O 1
ATOM 1488 N N . SER A 1 190 ? 16.304 -3.534 -2.093 1.00 70.81 190 SER A N 1
ATOM 1489 C CA . SER A 1 190 ? 16.213 -3.394 -0.630 1.00 70.81 190 SER A CA 1
ATOM 1490 C C . SER A 1 190 ? 15.095 -2.467 -0.133 1.00 70.81 190 SER A C 1
ATOM 1492 O O . SER A 1 190 ? 14.902 -2.369 1.076 1.00 70.81 190 SER A O 1
ATOM 1494 N N . THR A 1 191 ? 14.372 -1.774 -1.016 1.00 72.06 191 THR A N 1
ATOM 1495 C CA . THR A 1 191 ? 13.310 -0.848 -0.614 1.00 72.06 191 THR A CA 1
ATOM 1496 C C . THR A 1 191 ? 12.025 -1.621 -0.325 1.00 72.06 191 THR A C 1
ATOM 1498 O O . THR A 1 191 ? 11.399 -2.231 -1.197 1.00 72.06 191 THR A O 1
ATOM 1501 N N . VAL A 1 192 ? 11.644 -1.611 0.944 1.00 78.88 192 VAL A N 1
ATOM 1502 C CA . VAL A 1 192 ? 10.416 -2.212 1.459 1.00 78.88 192 VAL A CA 1
ATOM 1503 C C . VAL A 1 192 ? 9.715 -1.129 2.272 1.00 78.88 192 VAL A C 1
ATOM 1505 O O . VAL A 1 192 ? 10.396 -0.325 2.913 1.00 78.88 192 VAL A O 1
ATOM 1508 N N . LEU A 1 193 ? 8.380 -1.093 2.256 1.00 83.19 193 LEU A N 1
ATOM 1509 C CA . LEU A 1 193 ? 7.644 -0.296 3.242 1.00 83.19 193 LEU A CA 1
ATOM 1510 C C . LEU A 1 193 ? 7.959 -0.780 4.665 1.00 83.19 193 LEU A C 1
ATOM 1512 O O . LEU A 1 193 ? 8.539 -1.849 4.876 1.00 83.19 193 LEU A O 1
ATOM 1516 N N . GLU A 1 194 ? 7.563 0.026 5.643 1.00 85.56 194 GLU A N 1
ATOM 1517 C CA . GLU A 1 194 ? 7.810 -0.239 7.054 1.00 85.56 194 GLU A CA 1
ATOM 1518 C C . GLU A 1 194 ? 7.366 -1.656 7.469 1.00 85.56 194 GLU A C 1
ATOM 1520 O O . GLU A 1 194 ? 6.275 -2.142 7.137 1.00 85.56 194 GLU A O 1
ATOM 1525 N N . GLY A 1 195 ? 8.267 -2.350 8.169 1.00 89.31 195 GLY A N 1
ATOM 1526 C CA . GLY A 1 195 ? 7.989 -3.652 8.765 1.00 89.31 195 GLY A CA 1
ATOM 1527 C C . GLY A 1 195 ? 7.052 -3.531 9.964 1.00 89.31 195 GLY A C 1
ATOM 1528 O O . GLY A 1 195 ? 6.527 -2.460 10.265 1.00 89.31 195 GLY A O 1
ATOM 1529 N N . ARG A 1 196 ? 6.846 -4.632 10.691 1.00 95.81 196 ARG A N 1
ATOM 1530 C CA . ARG A 1 196 ? 6.002 -4.569 11.884 1.00 95.81 196 ARG A CA 1
ATOM 1531 C C . ARG A 1 196 ? 6.644 -3.724 12.980 1.00 95.81 196 ARG A C 1
ATOM 1533 O O . ARG A 1 196 ? 7.694 -4.093 13.507 1.00 95.81 196 ARG A O 1
ATOM 1540 N N . ILE A 1 197 ? 5.946 -2.674 13.396 1.00 96.19 197 ILE A N 1
ATOM 1541 C CA . ILE A 1 197 ? 6.287 -1.869 14.571 1.00 96.19 197 ILE A CA 1
ATOM 1542 C C . ILE A 1 197 ? 5.140 -1.953 15.558 1.00 96.19 197 ILE A C 1
ATOM 1544 O O . ILE A 1 197 ? 3.985 -1.835 15.166 1.00 96.19 197 ILE A O 1
ATOM 1548 N N . ILE A 1 198 ? 5.469 -2.176 16.830 1.00 97.19 198 ILE A N 1
ATOM 1549 C CA . ILE A 1 198 ? 4.498 -2.210 17.921 1.00 97.19 198 ILE A CA 1
ATOM 1550 C C . ILE A 1 198 ? 4.807 -1.064 18.876 1.00 97.19 198 ILE A C 1
ATOM 1552 O O . ILE A 1 198 ? 5.936 -0.932 19.347 1.00 97.19 198 ILE A O 1
ATOM 1556 N N . GLN A 1 199 ? 3.794 -0.262 19.177 1.00 97.69 199 GLN A N 1
ATOM 1557 C CA .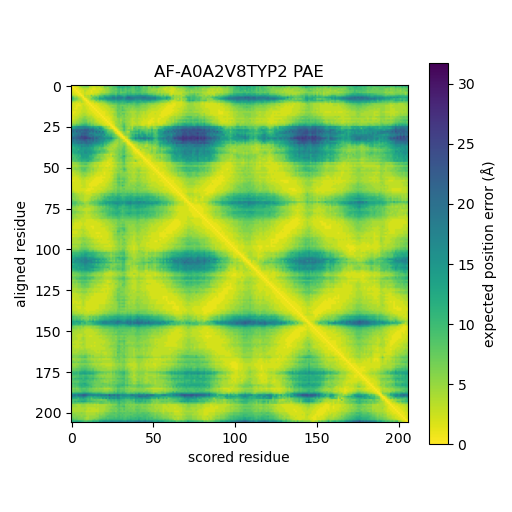 GLN A 1 199 ? 3.874 0.865 20.095 1.00 97.69 199 GLN A CA 1
ATOM 1558 C C . GLN A 1 199 ? 2.854 0.680 21.211 1.00 97.69 199 GLN A C 1
ATOM 1560 O O . GLN A 1 199 ? 1.715 0.284 20.973 1.00 97.69 199 GLN A O 1
ATOM 1565 N N . LEU A 1 200 ? 3.269 0.954 22.443 1.00 98.12 200 LEU A N 1
ATOM 1566 C CA . LEU A 1 200 ? 2.420 0.846 23.623 1.00 98.12 200 LEU A CA 1
ATOM 1567 C C . LEU A 1 200 ? 2.295 2.220 24.272 1.00 98.12 200 LEU A C 1
ATOM 1569 O O . LEU A 1 200 ? 3.278 2.951 24.383 1.00 98.12 200 LEU A O 1
ATOM 1573 N N . GLY A 1 201 ? 1.091 2.560 24.714 1.00 97.44 201 GLY A N 1
ATOM 1574 C CA . GLY A 1 201 ? 0.793 3.861 25.293 1.00 97.44 201 GLY A CA 1
ATOM 1575 C C . GLY A 1 201 ? -0.190 3.773 26.448 1.00 97.44 201 GLY A C 1
ATOM 1576 O O . GLY A 1 201 ? -0.974 2.831 26.573 1.00 97.44 201 GLY A O 1
ATOM 1577 N N . VAL A 1 202 ? -0.160 4.797 27.293 1.00 97.06 202 VAL A N 1
ATOM 1578 C CA . VAL A 1 202 ? -1.150 5.010 28.347 1.00 97.06 202 VAL A CA 1
ATOM 1579 C C . VAL A 1 202 ? -1.664 6.437 28.227 1.00 97.06 202 VAL A C 1
ATOM 1581 O O . VAL A 1 202 ? -0.892 7.370 28.022 1.00 97.06 202 VAL A O 1
ATOM 1584 N N . ARG A 1 203 ? -2.978 6.605 28.348 1.00 95.75 203 ARG A N 1
ATOM 1585 C CA . ARG A 1 203 ? -3.666 7.900 28.344 1.00 95.75 203 ARG A CA 1
ATOM 1586 C C . ARG A 1 203 ? -4.612 7.956 29.532 1.00 95.75 203 ARG A C 1
ATOM 1588 O O . ARG A 1 203 ? -5.175 6.937 29.910 1.00 95.75 203 ARG A O 1
ATOM 1595 N N . VAL A 1 204 ? -4.829 9.135 30.096 1.00 95.62 204 VAL A N 1
ATOM 1596 C CA . VAL A 1 204 ? -5.874 9.358 31.100 1.00 95.62 204 VAL A CA 1
ATOM 1597 C C . VAL A 1 204 ? -6.818 10.418 30.559 1.00 95.62 204 VAL A C 1
ATOM 1599 O O . VAL A 1 204 ? -6.362 11.491 30.182 1.00 95.62 204 VAL A O 1
ATOM 1602 N N . ASP A 1 205 ? -8.110 10.101 30.504 1.00 93.88 205 ASP A N 1
ATOM 1603 C CA . ASP A 1 205 ? -9.166 11.098 30.30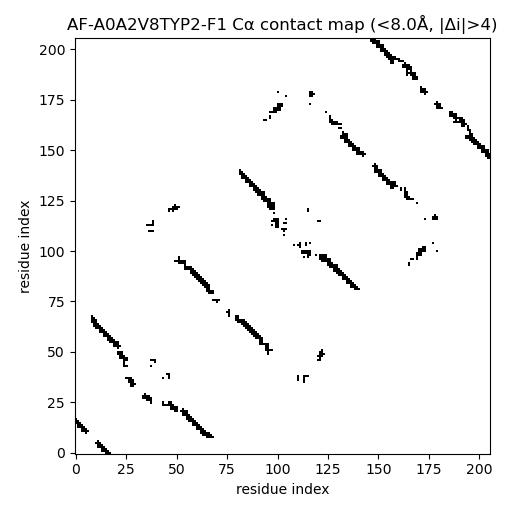6 1.00 93.88 205 ASP A CA 1
ATOM 1604 C C . ASP A 1 205 ? -9.672 11.542 31.688 1.00 93.88 205 ASP A C 1
ATOM 1606 O O . ASP A 1 205 ? -9.812 10.690 32.574 1.00 93.88 205 ASP A O 1
ATOM 1610 N N . TRP A 1 206 ? -9.901 12.842 31.891 1.00 86.62 206 TRP A N 1
ATOM 1611 C CA . TRP A 1 206 ? -10.363 13.432 33.155 1.00 86.62 206 TRP A CA 1
ATOM 1612 C C . TRP A 1 206 ? -11.458 14.474 32.940 1.00 86.62 206 TRP A C 1
ATOM 1614 O O . TRP A 1 206 ? -11.485 15.085 31.847 1.00 86.62 206 TRP A O 1
#

Sequence (206 aa):
MNFQHRWSRGYLISASYTWSHSISDAPDVNSFEQNLAIEDPTSRLRDRGNSIVNRPQALTISSVIAPEVKLDNRFLNRLANDNELAILGNISSGDQQNITANAPLNGDSSTASVQRPLFIGRDTVRGPNIYQIDMRYTRTIFTLWERVRPKFLAEANNVFNHRNITSLNAVVPVNAAGAATLPTIFPPLSTVLEGRIIQLGVRVDW

Radius of gyration: 24.95 Å; Cα contacts (8 Å, |Δi|>4): 482; chains: 1; bounding box: 52×32×72 Å

Foldseek 3Di:
DKDWDDDPFWKIKIKDKAFDFDWDLDQCCPPPVDHAGDLDPVDSVQQTGGDQATWRIKMKMKMKHAGDDDDPDPVVNLVNHQKIKIKIKIKIWAGFAAQAEPADQPPDPVNNVRHHFPPGHGRPHTDHIDIKMKMKMKGFPDQDPNFKTKIKIKIKTRVVQDWAFHAFPNYFYADPNRHGDDDPDTHTDPDTPDGIDMDIDMDIGD

Solvent-accessible surface area (backbone atoms only — not comparable to full-atom values): 11231 Å² total; per-residue (Å²): 91,77,49,74,51,73,52,96,50,40,36,38,42,38,38,38,41,46,76,52,84,47,68,38,47,70,60,44,59,85,44,100,89,42,74,40,70,57,70,50,87,91,43,45,76,78,52,50,25,46,27,48,83,30,37,45,41,37,36,41,36,41,35,40,42,33,47,68,72,91,50,94,50,66,67,59,27,59,66,61,26,56,39,36,40,37,38,40,35,45,38,31,46,21,39,26,38,58,49,21,28,74,56,63,79,82,81,47,77,93,37,32,89,53,33,44,31,60,97,54,63,44,28,69,45,71,39,53,55,37,60,42,39,31,37,37,40,39,35,55,77,54,72,46,92,90,47,38,34,43,28,45,35,41,37,25,41,22,66,83,53,50,85,26,42,70,40,60,54,42,67,38,70,55,50,100,86,31,40,55,83,81,72,98,71,70,55,74,43,93,50,52,58,76,58,61,45,79,49,76,49,77,48,74,47,110

pLDDT: mean 89.92, std 8.42, range [54.97, 98.19]

Nearest PDB structures (foldseek):
  6v81-assembly1_A  TM=6.276E-01  e=3.318E-02  Escherichia coli BW25113
  4b7o-assembly1_A  TM=5.466E-01  e=3.004E+00  Neisseria meningitidis
  6wim-assembly1_A  TM=2.720E-01  e=8.748E-01  Escherichia coli